Protein 4LPQ (pdb70)

CATH classification: 1.10.101.10 (+1 more: 2.40.440.10)

Solvent-accessible surface area: 9569 Å² total

B-factor: mean 21.82, std 13.63, range [9.61, 125.33]

Nearest PDB structures (foldseek):
  4lpq-assembly1_A  TM=1.005E+00  e=7.792E-43  Xylanimonas cellulosilytica DSM 15894
  4xxt-assembly1_A  TM=3.850E-01  e=2.833E-10  Clostridium acetobutylicum ATCC 824
  5nm7-assembly2_A  TM=8.942E-01  e=1.747E-03  Burkholderia
  5nm7-assembly1_G  TM=8.426E-01  e=1.858E-03  Burkholderia
  8da2-assembly1_A  TM=4.749E-01  e=6.861E-06  Acinetobacter baumannii

InterPro domains:
  IPR002477 Peptidoglycan binding-like [PF01471] (135-191)
  IPR005490 L,D-transpeptidase catalytic domain [PF03734] (205-323)
  IPR005490 L,D-transpeptidase catalytic domain [PS52029] (205-326)
  IPR005490 L,D-transpeptidase catalytic domain [cd16913] (206-326)
  IPR036365 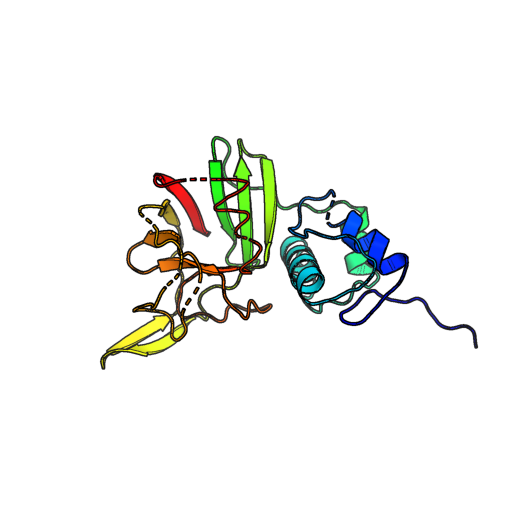PGBD-like superfamily [SSF47090] (125-191)
  IPR036366 PGBD superfamily [G3DSA:1.10.101.10] (120-197)
  IPR038063 L,D-transpeptidase catalytic domain-like [G3DSA:2.40.440.10] (198-326)
  IPR038063 L,D-transpeptidase catalytic domain-like [SSF141523] (204-322)
  IPR050979 Bacterial L,D-transpeptidase [PTHR30582] (121-324)

Radius of gyration: 17.22 Å; Cα contacts (8 Å, |Δi|>4): 476; chains: 1; bounding box: 39×51×50 Å

Secondary structure (DSSP, 8-state):
---------TT-BSHHHHHHHHH----B--S--SSB--HHHHHHHHHHHHHHT---SS---HHHHHHHHHT--PPPS--SSEEEEEETTTTEEEEEETTEEEEEEE-B-B---EEEETTEEEE-PPPPEEEE---------SS-S-----EEEETTEEEEE-S---SS--BSSSEEE-S---IIIIII--TT-EEEE-

Organism: Xylanimonas cellulosilytica (strain DSM 15894 / JCM 12276 / CECT 5975 / KCTC 9989 / LMG 20990 / NBRC 107835 / XIL07) (NCBI:txid446471)

Structure (mmCIF, N/CA/C/O backbone):
data_4LPQ
#
_entry.id   4LPQ
#
_cell.length_a   62.849
_cell.length_b   62.849
_cell.length_c   167.210
_cell.angle_alpha   90.00
_cell.angle_beta   90.00
_cell.angle_gamma   90.00
#
_symmetry.space_group_name_H-M   'P 43 21 2'
#
loop_
_entity.id
_entity.type
_entity.pdbx_description
1 polymer 'ErfK/YbiS/YcfS/YnhG family protein'
2 non-polymer 'CHLORIDE ION'
3 water water
#
loop_
_atom_site.group_PDB
_atom_site.id
_atom_site.type_symbol
_atom_site.label_atom_id
_atom_site.label_alt_id
_atom_site.label_comp_id
_atom_site.label_asym_id
_atom_site.label_entity_id
_atom_site.label_seq_id
_atom_site.pdbx_PDB_ins_code
_atom_site.Cartn_x
_atom_site.Cartn_y
_atom_site.Cartn_z
_atom_site.occupancy
_atom_site.B_iso_or_equiv
_atom_site.auth_seq_id
_atom_site.auth_comp_id
_atom_site.auth_asym_id
_atom_site.auth_atom_id
_atom_site.pdbx_PDB_model_num
ATOM 1 N N . GLU A 1 4 ? 26.932 -31.331 31.716 1.00 60.24 123 GLU A N 1
ATOM 2 C CA . GLU A 1 4 ? 27.251 -31.719 33.050 1.00 59.49 123 GLU A CA 1
ATOM 3 C C . GLU A 1 4 ? 27.987 -30.588 33.783 1.00 54.98 123 GLU A C 1
ATOM 4 O O . GLU A 1 4 ? 28.260 -30.713 34.950 1.00 67.23 123 GLU A O 1
ATOM 6 N N . PRO A 1 5 ? 28.292 -29.437 33.039 1.00 59.12 124 PRO A N 1
ATOM 7 C CA . PRO A 1 5 ? 28.995 -28.397 33.812 1.00 52.87 124 PRO A CA 1
ATOM 8 C C . PRO A 1 5 ? 28.032 -27.759 34.782 1.00 41.96 124 PRO A C 1
ATOM 9 O O . PRO A 1 5 ? 26.869 -27.750 34.459 1.00 74.67 124 PRO A O 1
ATOM 13 N N . PRO A 1 6 ? 28.481 -27.284 35.940 1.00 67.79 125 PRO A N 1
ATOM 14 C CA . PRO A 1 6 ? 27.562 -26.707 36.933 1.00 60.54 125 PRO A CA 1
ATOM 15 C C . PRO A 1 6 ? 26.997 -25.371 36.460 1.00 44.98 125 PRO A C 1
ATOM 16 O O . PRO A 1 6 ? 27.624 -24.730 35.617 1.00 59.10 125 PRO A O 1
ATOM 20 N N . ALA A 1 7 ? 25.852 -24.938 36.965 1.00 50.66 126 ALA A N 1
ATOM 21 C CA . ALA A 1 7 ? 25.303 -23.672 36.496 1.00 47.24 126 ALA A CA 1
ATOM 22 C C . ALA A 1 7 ? 25.907 -22.691 37.395 1.00 31.41 126 ALA A C 1
ATOM 23 O O . ALA A 1 7 ? 26.674 -23.052 38.269 1.00 36.69 126 ALA A O 1
ATOM 25 N N . PRO A 1 8 ? 25.515 -21.392 37.109 1.00 29.28 127 PRO A N 1
ATOM 26 C CA . PRO A 1 8 ? 26.241 -20.422 37.887 1.00 28.49 127 PRO A CA 1
ATOM 27 C C . PRO A 1 8 ? 25.857 -20.513 39.337 1.00 21.51 127 PRO A C 1
ATOM 28 O O . PRO A 1 8 ? 24.908 -21.132 39.702 1.00 36.11 127 PRO A O 1
ATOM 32 N N . GLN A 1 9 ? 26.668 -19.894 40.136 1.00 28.07 128 GLN A N 1
ATOM 33 C CA . GLN A 1 9 ? 26.374 -19.692 41.513 1.00 29.97 128 GLN A CA 1
ATOM 34 C C . GLN A 1 9 ? 25.543 -18.459 41.567 1.00 27.44 128 GLN A C 1
ATOM 35 O O . GLN A 1 9 ? 25.844 -17.465 40.952 1.00 24.91 128 GLN A O 1
ATOM 41 N N . TYR A 1 10 ? 24.519 -18.511 42.371 1.00 18.12 129 TYR A N 1
ATOM 42 C CA . TYR A 1 10 ? 23.882 -17.310 42.764 1.00 15.72 129 TYR A CA 1
ATOM 43 C C . TYR A 1 10 ? 24.336 -17.061 44.198 1.00 16.35 129 TYR A C 1
ATOM 44 O O . TYR A 1 10 ? 24.099 -17.881 45.026 1.00 20.09 129 TYR A O 1
ATOM 53 N N . PRO A 1 11 ? 25.012 -15.959 44.465 1.00 13.52 130 PRO A N 1
ATOM 54 C CA . PRO A 1 11 ? 25.457 -15.727 45.845 1.00 13.02 130 PRO A CA 1
ATOM 55 C C . PRO A 1 11 ? 24.318 -15.759 46.848 1.00 13.45 130 PRO A C 1
ATOM 56 O O . PRO A 1 11 ? 23.275 -15.165 46.622 1.00 13.56 130 PRO A O 1
ATOM 60 N N . GLN A 1 12 ? 24.493 -16.541 47.923 1.00 13.05 131 GLN A N 1
ATOM 61 C CA . GLN A 1 12 ? 23.521 -16.679 48.972 1.00 13.29 131 GLN A CA 1
ATOM 62 C C . GLN A 1 12 ? 24.246 -17.069 50.249 1.00 12.15 131 GLN A C 1
ATOM 63 O O . GLN A 1 12 ? 25.424 -17.384 50.215 1.00 13.91 131 GLN A O 1
ATOM 69 N N . ARG A 1 13 ? 23.507 -17.080 51.375 1.00 13.60 132 ARG A N 1
ATOM 70 C CA . ARG A 1 13 ? 24.168 -17.379 52.642 1.00 13.04 132 ARG A CA 1
ATOM 71 C C . ARG A 1 13 ? 24.896 -18.716 52.553 1.00 13.11 132 ARG A C 1
ATOM 72 O O . ARG A 1 13 ? 24.322 -19.700 52.107 1.00 14.13 132 ARG A O 1
ATOM 80 N N . GLY A 1 14 ? 26.182 -18.710 52.939 1.00 14.80 133 GLY A N 1
ATOM 81 C CA . GLY A 1 14 ? 27.016 -19.892 52.929 1.00 15.43 133 GLY A CA 1
ATOM 82 C C . GLY A 1 14 ? 27.914 -19.944 51.711 1.00 17.65 133 GLY A C 1
ATOM 83 O O . GLY A 1 14 ? 28.832 -20.760 51.693 1.00 19.08 133 GLY A O 1
ATOM 84 N N . SER A 1 15 ? 27.588 -19.204 50.678 1.00 16.08 134 SER A N 1
ATOM 85 C CA . SER A 1 15 ? 28.435 -19.196 49.483 1.00 15.83 134 SER A CA 1
ATOM 86 C C . SER A 1 15 ? 29.812 -18.607 49.798 1.00 16.16 134 SER A C 1
ATOM 87 O O . SER A 1 15 ? 29.972 -17.726 50.687 1.00 16.55 134 SER A O 1
ATOM 90 N N . THR A 1 16 ? 30.806 -19.004 48.983 1.00 17.24 135 THR A N 1
ATOM 91 C CA A THR A 1 16 ? 32.128 -18.383 49.032 0.50 17.00 135 THR A CA 1
ATOM 92 C CA B THR A 1 16 ? 32.154 -18.461 49.035 0.50 19.69 135 THR A CA 1
ATOM 93 C C . THR A 1 16 ? 32.677 -18.291 47.615 1.00 20.51 135 THR A C 1
ATOM 94 O O . THR A 1 16 ? 32.275 -19.035 46.690 1.00 24.26 135 THR A O 1
ATOM 101 N N . GLY A 1 17 ? 33.588 -17.365 47.462 1.00 18.90 136 GLY A N 1
ATOM 102 C CA . GLY A 1 17 ? 34.263 -17.248 46.203 1.00 19.71 136 GLY A CA 1
ATOM 103 C C . GLY A 1 17 ? 34.276 -15.844 45.607 1.00 20.96 136 GLY A C 1
ATOM 104 O O . GLY A 1 17 ? 33.759 -14.909 46.193 1.00 19.22 136 GLY A O 1
ATOM 105 N N . PRO A 1 18 ? 34.865 -15.732 44.425 1.00 21.21 137 PRO A N 1
ATOM 106 C CA . PRO A 1 18 ? 35.058 -14.484 43.750 1.00 23.58 137 PRO A CA 1
ATOM 107 C C . PRO A 1 18 ? 33.739 -13.766 43.538 1.00 19.02 137 PRO A C 1
ATOM 108 O O . PRO A 1 18 ? 33.729 -12.524 43.558 1.00 20.72 137 PRO A O 1
ATOM 112 N N . GLU A 1 19 ? 32.683 -14.477 43.197 1.00 19.90 138 GLU A N 1
ATOM 113 C CA . GLU A 1 19 ? 31.412 -13.782 42.972 1.00 19.59 138 GLU A CA 1
ATOM 114 C C . GLU A 1 19 ? 30.853 -13.177 44.272 1.00 17.79 138 GLU A C 1
ATOM 115 O O . GLU A 1 19 ? 30.211 -12.130 44.229 1.00 18.95 138 GLU A O 1
ATOM 121 N N . VAL A 1 20 ? 31.104 -13.849 45.394 1.00 16.87 139 VAL A N 1
ATOM 122 C CA . VAL A 1 20 ? 30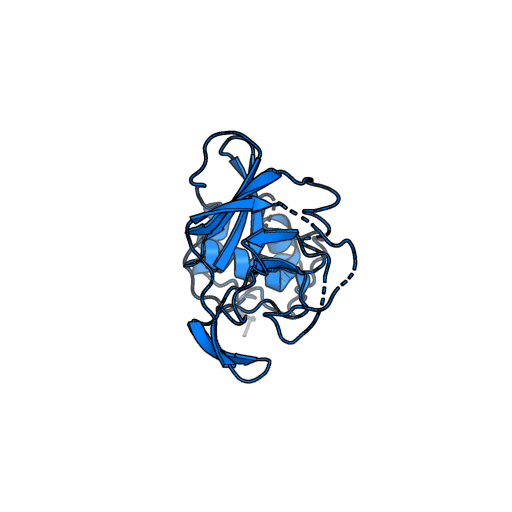.715 -13.280 46.667 1.00 14.55 139 VAL A CA 1
ATOM 123 C C . VAL A 1 20 ? 31.542 -12.018 46.945 1.00 15.30 139 VAL A C 1
ATOM 124 O O . VAL A 1 20 ? 31.022 -10.993 47.388 1.00 15.33 139 VAL A O 1
ATOM 128 N N . LEU A 1 21 ? 32.848 -12.097 46.742 1.00 17.49 140 LEU A N 1
ATOM 129 C CA . LEU A 1 21 ? 33.723 -10.963 46.936 1.00 17.42 140 LEU A CA 1
ATOM 130 C C . LEU A 1 21 ? 33.240 -9.717 46.135 1.00 16.00 140 LEU A C 1
ATOM 131 O O . LEU A 1 21 ? 33.121 -8.606 46.645 1.00 17.68 140 LEU A O 1
ATOM 136 N N . ALA A 1 22 ? 32.913 -9.977 44.855 1.00 17.41 141 ALA A N 1
ATOM 137 C CA . ALA A 1 22 ? 32.419 -8.926 43.987 1.00 18.27 141 ALA A CA 1
ATOM 138 C C . ALA A 1 22 ? 31.105 -8.338 44.456 1.00 16.35 141 ALA A C 1
ATOM 139 O O . ALA A 1 22 ? 30.957 -7.105 44.469 1.00 16.98 141 ALA A O 1
ATOM 141 N N . LEU A 1 23 ? 30.212 -9.181 44.943 1.00 15.23 142 LEU A N 1
ATOM 142 C CA . LEU A 1 23 ? 28.978 -8.708 45.504 1.00 13.46 142 LEU A CA 1
ATOM 143 C C . LEU A 1 23 ? 29.224 -7.833 46.728 1.00 14.50 142 LEU A C 1
ATOM 144 O O . LEU A 1 23 ? 28.620 -6.755 46.844 1.00 14.27 142 LEU A O 1
ATOM 149 N N . GLN A 1 24 ? 30.071 -8.267 47.636 1.00 14.29 143 GLN A N 1
ATOM 150 C CA . GLN A 1 24 ? 30.307 -7.544 48.839 1.00 15.27 143 GLN A CA 1
ATOM 151 C C . GLN A 1 24 ? 30.897 -6.176 48.489 1.00 15.18 143 GLN A C 1
ATOM 152 O O . GLN A 1 24 ? 30.519 -5.162 49.097 1.00 14.59 143 GLN A O 1
ATOM 158 N N . GLN A 1 25 ? 31.853 -6.136 47.548 1.00 15.24 144 GLN A N 1
ATOM 159 C CA . GLN A 1 25 ? 32.428 -4.875 47.172 1.00 15.76 144 GLN A CA 1
ATOM 160 C C . GLN A 1 25 ? 31.435 -3.926 46.513 1.00 16.03 144 GLN A C 1
ATOM 161 O O . GLN A 1 25 ? 31.455 -2.710 46.736 1.00 16.78 144 GLN A O 1
ATOM 167 N N . ARG A 1 26 ? 30.553 -4.464 45.674 1.00 14.28 145 ARG A N 1
ATOM 168 C CA . ARG A 1 26 ? 29.559 -3.647 45.042 1.00 14.56 145 ARG A CA 1
ATOM 169 C C . ARG A 1 26 ? 28.540 -3.043 46.048 1.00 12.70 145 ARG A C 1
ATOM 170 O O . ARG A 1 26 ? 28.238 -1.837 45.999 1.00 14.23 145 ARG A O 1
ATOM 178 N N . LEU A 1 27 ? 28.102 -3.883 47.000 1.00 13.10 146 LEU A N 1
ATOM 179 C CA . LEU A 1 27 ? 27.281 -3.396 48.078 1.00 13.68 146 LEU A CA 1
ATOM 180 C C . LEU A 1 27 ? 27.955 -2.276 48.843 1.00 13.30 146 LEU A C 1
ATOM 181 O O . LEU A 1 27 ? 27.350 -1.225 49.117 1.00 14.31 146 LEU A O 1
ATOM 194 N N . ASP A 1 29 ? 30.364 -0.320 47.817 1.00 15.62 148 ASP A N 1
ATOM 195 C CA . ASP A 1 29 ? 30.474 0.859 46.949 1.00 18.36 148 ASP A CA 1
ATOM 196 C C . ASP A 1 29 ? 29.189 1.655 46.868 1.00 16.65 148 ASP A C 1
ATOM 197 O O . ASP A 1 29 ? 29.185 2.916 46.771 1.00 19.86 148 ASP A O 1
ATOM 202 N N . LEU A 1 30 ? 28.049 0.962 46.863 1.00 14.97 149 LEU A N 1
ATOM 203 C CA . LEU A 1 30 ? 26.761 1.578 46.755 1.00 14.42 149 LEU A CA 1
ATOM 204 C C . LEU A 1 30 ? 26.215 2.086 48.081 1.00 14.72 149 LEU A C 1
ATOM 205 O O . LEU A 1 30 ? 25.116 2.692 48.079 1.00 16.07 149 LEU A O 1
ATOM 210 N N . GLY A 1 31 ? 26.907 1.849 49.182 1.00 14.06 150 GLY A N 1
ATOM 211 C CA . GLY A 1 31 ? 26.498 2.359 50.469 1.00 14.89 150 GLY A CA 1
ATOM 212 C C . GLY A 1 31 ? 25.652 1.488 51.345 1.00 13.97 150 GLY A C 1
ATOM 213 O O . GLY A 1 31 ? 25.210 1.890 52.406 1.00 15.29 150 GLY A O 1
ATOM 214 N N . TYR A 1 32 ? 25.471 0.227 50.927 1.00 12.99 151 TYR A N 1
ATOM 215 C CA . TYR A 1 32 ? 24.766 -0.729 51.762 1.00 12.33 151 TYR A CA 1
ATOM 216 C C . TYR A 1 32 ? 25.739 -1.168 52.831 1.00 14.96 151 TYR A C 1
ATOM 217 O O . TYR A 1 32 ? 26.876 -1.509 52.535 1.00 17.16 151 TYR A O 1
ATOM 226 N N . PHE A 1 33 ? 25.332 -1.157 54.091 1.00 14.32 152 PHE A N 1
ATOM 227 C CA . PHE A 1 33 ? 26.287 -1.321 55.190 1.00 13.42 152 PHE A CA 1
ATOM 228 C C . PHE A 1 33 ? 26.865 -2.702 55.231 1.00 14.13 152 PHE A C 1
ATOM 229 O O . PHE A 1 33 ? 26.162 -3.702 55.407 1.00 15.79 152 PHE A O 1
ATOM 237 N N . ILE A 1 34 ? 28.183 -2.738 55.081 1.00 15.07 153 ILE A N 1
ATOM 238 C CA . ILE A 1 34 ? 28.987 -3.963 55.104 1.00 15.67 153 ILE A CA 1
ATOM 239 C C . ILE A 1 34 ? 30.430 -3.506 55.358 1.00 15.68 153 ILE A C 1
ATOM 240 O O . ILE A 1 34 ? 30.949 -2.573 54.696 1.00 18.36 153 ILE A O 1
ATOM 245 N N . LEU A 1 35 ? 31.109 -4.158 56.226 1.00 17.73 154 LEU A N 1
ATOM 246 C CA . LEU A 1 35 ? 32.477 -3.800 56.625 1.00 17.12 154 LEU A CA 1
ATOM 247 C C . LEU A 1 35 ? 33.587 -4.506 55.859 1.00 19.16 154 LEU A C 1
ATOM 248 O O . LEU A 1 35 ? 34.685 -3.951 55.712 1.00 22.79 154 LEU A O 1
ATOM 253 N N . LYS A 1 36 ? 33.356 -5.778 55.426 1.00 20.05 155 LYS A N 1
ATOM 254 C CA . LYS A 1 36 ? 34.408 -6.641 54.867 1.00 23.76 155 LYS A CA 1
ATOM 255 C C . LYS A 1 36 ? 33.987 -7.240 53.568 1.00 22.52 155 LYS A C 1
ATOM 256 O O . LYS A 1 36 ? 32.864 -7.737 53.396 1.00 24.63 155 LYS A O 1
ATOM 262 N N . ALA A 1 37 ? 34.859 -7.146 52.583 1.00 20.25 156 ALA A N 1
ATOM 263 C CA . ALA A 1 37 ? 34.713 -7.888 51.333 1.00 20.37 156 ALA A CA 1
ATOM 264 C C . ALA A 1 37 ? 35.766 -8.972 51.362 1.00 20.81 156 ALA A C 1
ATOM 265 O O . ALA A 1 37 ? 36.909 -8.732 50.981 1.00 27.50 156 ALA A O 1
ATOM 267 N N . ASP A 1 38 ? 35.408 -10.124 51.878 1.00 21.25 157 ASP A N 1
ATOM 268 C CA . ASP A 1 38 ? 36.303 -11.244 52.071 1.00 22.19 157 ASP A CA 1
ATOM 269 C C . ASP A 1 38 ? 35.982 -12.503 51.304 1.00 21.14 157 ASP A C 1
ATOM 270 O O . ASP A 1 38 ? 36.704 -13.509 51.384 1.00 24.02 157 ASP A O 1
ATOM 275 N N . GLY A 1 39 ? 34.873 -12.503 50.562 1.00 18.47 158 GLY A N 1
ATOM 276 C CA . GLY A 1 39 ? 34.458 -13.626 49.759 1.00 17.28 158 GLY A CA 1
ATOM 277 C C . GLY A 1 39 ? 33.654 -14.686 50.480 1.00 16.30 158 GLY A C 1
ATOM 278 O O . GLY A 1 39 ? 33.288 -15.708 49.837 1.00 17.82 158 GLY A O 1
ATOM 279 N N . ASP A 1 40 ? 33.284 -14.447 51.730 1.00 17.91 159 ASP A N 1
ATOM 280 C CA A ASP A 1 40 ? 32.437 -15.388 52.467 0.50 16.39 159 ASP A CA 1
ATOM 281 C CA B ASP A 1 40 ? 32.476 -15.387 52.477 0.50 16.51 159 ASP A CA 1
ATOM 282 C C . ASP A 1 40 ? 31.094 -14.755 52.808 1.00 13.40 159 ASP A C 1
ATOM 283 O O . ASP A 1 40 ? 31.046 -13.754 53.493 1.00 16.13 159 ASP A O 1
ATOM 292 N N . TYR A 1 41 ? 30.015 -15.329 52.308 1.00 14.30 160 TYR A N 1
ATOM 293 C CA . TYR A 1 41 ? 28.677 -14.775 52.542 1.00 13.85 160 TYR A CA 1
ATOM 294 C C . TYR A 1 41 ? 28.140 -15.310 53.870 1.00 13.42 160 TYR A C 1
ATOM 295 O O . TYR A 1 41 ? 27.517 -16.373 53.937 1.00 14.46 160 TYR A O 1
ATOM 304 N N . GLY A 1 42 ? 28.437 -14.562 54.934 1.00 12.47 161 GLY A N 1
ATOM 305 C CA . GLY A 1 42 ? 27.969 -14.796 56.242 1.00 12.64 161 GLY A CA 1
ATOM 306 C C . GLY A 1 42 ? 26.890 -13.882 56.714 1.00 12.14 161 GLY A C 1
ATOM 307 O O . GLY A 1 42 ? 26.172 -13.284 55.894 1.00 12.78 161 GLY A O 1
ATOM 308 N N . TRP A 1 43 ? 26.722 -13.787 58.028 1.00 12.88 162 TRP A N 1
ATOM 309 C CA . TRP A 1 43 ? 25.652 -13.007 58.609 1.00 12.50 162 TRP A CA 1
ATOM 310 C C . TRP A 1 43 ? 25.651 -11.545 58.226 1.00 12.76 162 TRP A C 1
ATOM 311 O O . TRP A 1 43 ? 24.594 -10.934 57.971 1.00 13.74 162 TRP A O 1
ATOM 322 N N . ALA A 1 44 ? 26.866 -10.946 58.256 1.00 13.10 163 ALA A N 1
ATOM 323 C CA . ALA A 1 44 ? 26.989 -9.536 57.963 1.00 12.65 163 ALA A CA 1
ATOM 324 C C . ALA A 1 44 ? 26.620 -9.233 56.506 1.00 13.22 163 ALA A C 1
ATOM 325 O O . ALA A 1 44 ? 25.928 -8.264 56.184 1.00 13.97 163 ALA A O 1
ATOM 327 N N . THR A 1 45 ? 27.059 -10.113 55.626 1.00 12.97 164 THR A N 1
ATOM 328 C CA . THR A 1 45 ? 26.704 -9.979 54.242 1.00 11.94 164 THR A CA 1
ATOM 329 C C . THR A 1 45 ? 25.212 -10.144 54.016 1.00 10.98 164 THR A C 1
ATOM 330 O O . THR A 1 45 ? 24.578 -9.437 53.235 1.00 12.91 164 THR A O 1
ATOM 334 N N . GLN A 1 46 ? 24.605 -11.067 54.790 1.00 12.18 165 GLN A N 1
ATOM 335 C CA . GLN A 1 46 ? 23.165 -11.242 54.719 1.00 11.34 165 GLN A CA 1
ATOM 336 C C . GLN A 1 46 ? 22.431 -9.977 55.008 1.00 11.35 165 GLN A C 1
ATOM 337 O O . GLN A 1 46 ? 21.433 -9.646 54.331 1.00 11.36 165 GLN A O 1
ATOM 343 N N . GLN A 1 47 ? 22.823 -9.261 56.042 1.00 12.06 166 GLN A N 1
ATOM 344 C CA . GLN A 1 47 ? 22.168 -8.008 56.383 1.00 12.03 166 GLN A CA 1
ATOM 345 C C . GLN A 1 47 ? 22.212 -7.025 55.197 1.00 10.65 166 GLN A C 1
ATOM 346 O O . GLN A 1 47 ? 21.231 -6.379 54.888 1.00 12.41 166 GLN A O 1
ATOM 352 N N . ALA A 1 48 ? 23.377 -6.967 54.561 1.00 11.85 167 ALA A N 1
ATOM 353 C CA . ALA A 1 48 ? 23.520 -6.028 53.434 1.00 12.00 167 ALA A CA 1
ATOM 354 C C . ALA A 1 48 ? 22.706 -6.422 52.223 1.00 11.59 167 ALA A C 1
ATOM 355 O O . ALA A 1 48 ? 22.106 -5.601 51.542 1.00 12.08 167 ALA A O 1
ATOM 357 N N . VAL A 1 49 ? 22.696 -7.754 51.908 1.00 10.93 168 VAL A N 1
ATOM 358 C CA . VAL A 1 49 ? 21.841 -8.225 50.810 1.00 10.95 168 VAL A CA 1
ATOM 359 C C . VAL A 1 49 ? 20.371 -7.973 51.028 1.00 10.91 168 VAL A C 1
ATOM 360 O O . VAL A 1 49 ? 19.654 -7.568 50.135 1.00 11.21 168 VAL A O 1
ATOM 364 N N . TRP A 1 50 ? 19.915 -8.267 52.243 1.00 11.16 169 TRP A N 1
ATOM 365 C CA . TRP A 1 50 ? 18.521 -7.994 52.592 1.00 11.46 169 TRP A CA 1
ATOM 366 C C . TRP A 1 50 ? 18.223 -6.521 52.454 1.00 10.96 169 TRP A C 1
ATOM 367 O O . TRP A 1 50 ? 17.206 -6.133 51.925 1.00 12.02 169 TRP A O 1
ATOM 378 N N . ALA A 1 51 ? 19.148 -5.642 52.922 1.00 11.77 170 ALA A N 1
ATOM 379 C CA . ALA A 1 51 ? 18.929 -4.199 52.753 1.00 11.21 170 ALA A CA 1
ATOM 380 C C . ALA A 1 51 ? 18.795 -3.834 51.310 1.00 11.71 170 ALA A C 1
ATOM 381 O O . ALA A 1 51 ? 17.993 -3.000 50.928 1.00 11.44 170 ALA A O 1
ATOM 383 N N . PHE A 1 52 ? 19.630 -4.441 50.461 1.00 11.00 171 PHE A N 1
ATOM 384 C CA . PHE A 1 52 ? 19.593 -4.156 49.045 1.00 10.58 171 PHE A CA 1
ATOM 385 C C . PHE A 1 52 ? 18.305 -4.576 48.388 1.00 10.57 171 PHE A C 1
ATOM 386 O O . PHE A 1 52 ? 17.665 -3.853 47.649 1.00 11.43 171 PHE A O 1
ATOM 394 N N . GLN A 1 53 ? 17.919 -5.832 48.641 1.00 10.47 172 GLN A N 1
ATOM 395 C CA . GLN A 1 53 ? 16.661 -6.362 48.087 1.00 11.27 172 GLN A CA 1
ATOM 396 C C . GLN A 1 53 ? 15.492 -5.532 48.573 1.00 10.79 172 GLN A C 1
ATOM 397 O O . GLN A 1 53 ? 14.595 -5.219 47.785 1.00 12.21 172 GLN A O 1
ATOM 403 N N . LYS A 1 54 ? 15.446 -5.228 49.869 1.00 10.95 173 LYS A N 1
ATOM 404 C CA . LYS A 1 54 ? 14.416 -4.311 50.363 1.00 11.67 173 LYS A CA 1
ATOM 405 C C . LYS A 1 54 ? 14.374 -2.965 49.644 1.00 11.36 173 LYS A C 1
ATOM 406 O O . LYS A 1 54 ? 13.333 -2.511 49.217 1.00 12.99 173 LYS A O 1
ATOM 412 N N . ALA A 1 55 ? 15.537 -2.344 49.508 1.00 11.70 174 ALA A N 1
ATOM 413 C CA . ALA A 1 55 ? 15.599 -1.040 48.930 1.00 12.12 174 ALA A CA 1
ATOM 414 C C . ALA A 1 55 ? 15.044 -1.072 47.486 1.00 12.95 174 ALA A C 1
ATOM 415 O O . ALA A 1 55 ? 14.332 -0.208 47.028 1.00 13.53 174 ALA A O 1
ATOM 417 N N . ALA A 1 56 ? 15.476 -2.098 46.729 1.00 11.82 175 ALA A N 1
ATOM 418 C CA . ALA A 1 56 ? 15.181 -2.243 45.323 1.00 11.31 175 ALA A CA 1
ATOM 419 C C . ALA A 1 56 ? 13.762 -2.790 45.102 1.00 12.30 175 ALA A C 1
ATOM 420 O O . ALA A 1 56 ? 13.364 -2.937 43.927 1.00 15.76 175 ALA A O 1
ATOM 422 N N . GLY A 1 57 ? 13.047 -3.172 46.127 1.00 12.54 176 GLY A N 1
ATOM 423 C CA . GLY A 1 57 ? 11.710 -3.707 45.980 1.00 13.96 176 GLY A CA 1
ATOM 424 C C . GLY A 1 57 ? 11.621 -5.163 45.523 1.00 13.33 176 GLY A C 1
ATOM 425 O O . GLY A 1 57 ? 10.606 -5.526 44.920 1.00 17.15 176 GLY A O 1
ATOM 426 N N . LEU A 1 58 ? 12.693 -5.919 45.776 1.00 12.67 17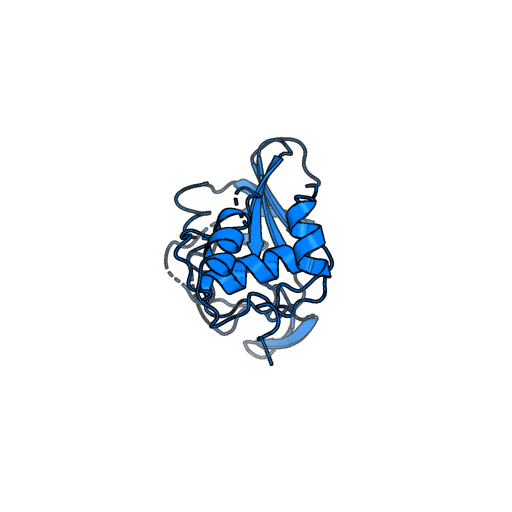7 LEU A N 1
ATOM 427 C CA . LEU A 1 58 ? 12.787 -7.290 45.318 1.00 12.16 177 LEU A CA 1
ATOM 428 C C . LEU A 1 58 ? 12.428 -8.261 46.392 1.00 12.55 177 LEU A C 1
ATOM 429 O O . LEU A 1 58 ? 12.450 -7.948 47.590 1.00 14.29 177 LEU A O 1
ATOM 434 N N . TYR A 1 59 ? 12.093 -9.473 45.982 1.00 13.28 178 TYR A N 1
ATOM 435 C CA . TYR A 1 59 ? 11.754 -10.526 46.929 1.00 13.59 178 TYR A CA 1
ATOM 436 C C . TYR A 1 59 ? 12.940 -10.743 47.871 1.00 11.72 178 TYR A C 1
ATOM 437 O O . TYR A 1 59 ? 14.093 -10.856 47.441 1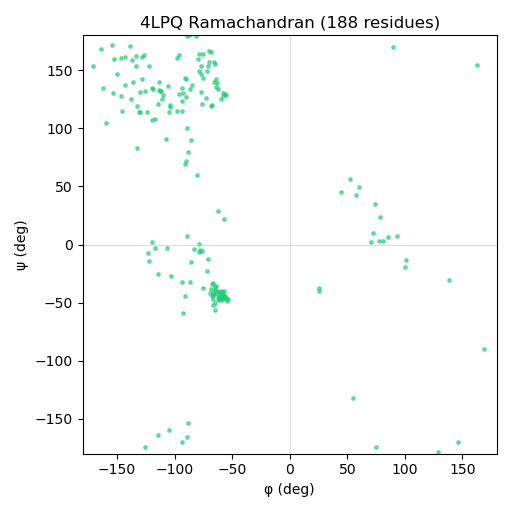.00 12.57 178 TYR A O 1
ATOM 446 N N . ARG A 1 60 ? 12.649 -10.754 49.172 1.00 13.37 179 ARG A N 1
ATOM 447 C CA . ARG A 1 60 ? 13.702 -10.664 50.186 1.00 13.02 179 ARG A CA 1
ATOM 448 C C . ARG A 1 60 ? 14.173 -12.046 50.571 1.00 15.17 179 ARG A C 1
ATOM 449 O O . ARG A 1 60 ? 14.042 -12.490 51.689 1.00 25.97 179 ARG A O 1
ATOM 457 N N . ASP A 1 61 ? 14.833 -12.745 49.719 1.00 12.49 180 ASP A N 1
ATOM 458 C CA . ASP A 1 61 ? 15.295 -14.101 49.917 1.00 11.98 180 ASP A CA 1
ATOM 459 C C . ASP A 1 61 ? 16.794 -14.276 50.139 1.00 10.98 180 ASP A C 1
ATOM 460 O O . ASP A 1 61 ? 17.228 -15.410 50.466 1.00 12.45 180 ASP A O 1
ATOM 465 N N . GLY A 1 62 ? 17.598 -13.191 50.073 1.00 11.52 181 GLY A N 1
ATOM 466 C CA . GLY A 1 62 ? 19.025 -13.357 50.208 1.00 12.62 181 GLY A CA 1
ATOM 467 C C . GLY A 1 62 ? 19.741 -14.030 49.073 1.00 12.63 181 GLY A C 1
ATOM 468 O O . GLY A 1 62 ? 20.945 -14.174 49.173 1.00 15.90 181 GLY A O 1
ATOM 469 N N . VAL A 1 63 ? 19.046 -14.383 48.011 1.00 11.76 182 VAL A N 1
ATOM 470 C CA . VAL A 1 63 ? 19.667 -15.102 46.899 1.00 11.33 182 VAL A CA 1
ATOM 471 C C . VAL A 1 63 ? 19.863 -14.087 45.762 1.00 11.25 182 VAL A C 1
ATOM 472 O O . VAL A 1 63 ? 18.852 -13.504 45.284 1.00 12.64 182 VAL A O 1
ATOM 476 N N . VAL A 1 64 ? 21.086 -13.874 45.345 1.00 10.78 183 VAL A N 1
ATOM 477 C CA . VAL A 1 64 ? 21.376 -12.897 44.303 1.00 11.95 183 VAL A CA 1
ATOM 478 C C . VAL A 1 64 ? 21.266 -13.562 42.930 1.00 11.63 183 VAL A C 1
ATOM 479 O O . VAL A 1 64 ? 22.249 -14.045 42.377 1.00 13.41 183 VAL A O 1
ATOM 483 N N . GLY A 1 65 ? 20.031 -13.694 42.496 1.00 12.54 184 GLY A N 1
ATOM 484 C CA . GLY A 1 65 ? 19.743 -14.243 41.186 1.00 14.29 184 GLY A CA 1
ATOM 485 C C . GLY A 1 65 ? 19.706 -13.171 40.128 1.00 11.55 184 GLY A C 1
ATOM 486 O O . GLY A 1 65 ? 20.136 -12.034 40.307 1.00 12.40 184 GLY A O 1
ATOM 487 N N . PRO A 1 66 ? 19.150 -13.543 38.968 1.00 12.45 185 PRO A N 1
ATOM 488 C CA . PRO A 1 66 ? 19.202 -12.623 37.802 1.00 12.37 185 PRO A CA 1
ATOM 489 C C . PRO A 1 66 ? 18.608 -11.224 38.081 1.00 12.48 185 PRO A C 1
ATOM 490 O O . PRO A 1 66 ? 19.188 -10.179 37.706 1.00 12.92 185 PRO A O 1
ATOM 494 N N . GLN A 1 67 ? 17.435 -11.164 38.742 1.00 11.95 186 GLN A N 1
ATOM 495 C CA . GLN A 1 67 ? 16.804 -9.885 38.988 1.00 13.32 186 GLN A CA 1
ATOM 496 C C . GLN A 1 67 ? 17.577 -9.016 39.962 1.00 10.95 186 GLN A C 1
ATOM 497 O O . GLN A 1 67 ? 17.697 -7.791 39.759 1.00 12.34 186 GLN A O 1
ATOM 503 N N . THR A 1 68 ? 18.048 -9.629 41.050 1.00 11.62 187 THR A N 1
ATOM 504 C CA . THR A 1 68 ? 18.875 -8.884 41.993 1.00 10.90 187 THR A CA 1
ATOM 505 C C . THR A 1 68 ? 20.154 -8.382 41.371 1.00 11.31 187 THR A C 1
ATOM 506 O O . THR A 1 68 ? 20.550 -7.228 41.561 1.00 12.10 187 THR A O 1
ATOM 510 N N . GLN A 1 69 ? 20.779 -9.212 40.552 1.00 12.83 188 GLN A N 1
ATOM 511 C CA . GLN A 1 69 ? 21.989 -8.814 39.862 1.00 12.93 188 GLN A CA 1
ATOM 512 C C . GLN A 1 69 ? 21.718 -7.627 38.945 1.00 13.07 188 GLN A C 1
ATOM 513 O O . GLN A 1 69 ? 22.531 -6.730 38.865 1.00 13.64 188 GLN A O 1
ATOM 519 N N . ALA A 1 70 ? 20.578 -7.631 38.255 1.00 12.75 189 ALA A N 1
ATOM 520 C CA . ALA A 1 70 ? 20.254 -6.514 37.422 1.00 13.82 189 ALA A CA 1
ATOM 521 C C . ALA A 1 70 ? 20.170 -5.209 38.191 1.00 13.23 189 ALA A C 1
ATOM 522 O O . ALA A 1 70 ? 20.639 -4.160 37.746 1.00 14.85 189 ALA A O 1
ATOM 524 N N . ALA A 1 71 ? 19.557 -5.286 39.384 1.00 13.43 190 ALA A N 1
ATOM 525 C CA . ALA A 1 71 ? 19.431 -4.090 40.207 1.00 13.64 190 ALA A CA 1
ATOM 526 C C . ALA A 1 71 ? 20.817 -3.647 40.726 1.00 12.61 190 ALA A C 1
ATOM 527 O O . ALA A 1 71 ? 21.095 -2.438 40.843 1.00 13.88 190 ALA A O 1
ATOM 529 N N . LEU A 1 72 ? 21.663 -4.600 41.081 1.00 12.27 191 LEU A N 1
ATOM 530 C CA . LEU A 1 72 ? 23.016 -4.285 41.503 1.00 12.35 191 LEU A CA 1
ATOM 531 C C . LEU A 1 72 ? 23.754 -3.541 40.400 1.00 13.24 191 LEU A C 1
ATOM 532 O O . LEU A 1 72 ? 24.440 -2.549 40.620 1.00 14.58 191 LEU A O 1
ATOM 537 N N . ASP A 1 73 ? 23.643 -4.086 39.184 1.00 13.74 192 ASP A N 1
ATOM 538 C CA . ASP A 1 73 ? 24.323 -3.479 38.034 1.00 14.63 192 ASP A CA 1
ATOM 539 C C . ASP A 1 73 ? 23.763 -2.077 37.756 1.00 14.88 192 ASP A C 1
ATOM 540 O O . ASP A 1 73 ? 24.544 -1.180 37.320 1.00 18.20 192 ASP A O 1
ATOM 545 N N . ALA A 1 74 ? 22.445 -1.886 37.967 1.00 14.46 193 ALA A N 1
ATOM 546 C CA . ALA A 1 74 ? 21.851 -0.581 37.786 1.00 15.69 193 ALA A CA 1
ATOM 547 C C . ALA A 1 74 ? 22.297 0.404 38.926 1.00 17.27 193 ALA A C 1
ATOM 548 O O . ALA A 1 74 ? 22.127 1.618 38.803 1.00 18.11 193 ALA A O 1
ATOM 550 N N . GLY A 1 75 ? 22.890 -0.105 39.978 1.00 15.29 194 GLY A N 1
ATOM 551 C CA . GLY A 1 75 ? 23.380 0.738 41.039 1.00 16.00 194 GLY A CA 1
ATOM 552 C C . GLY A 1 75 ? 22.265 1.284 41.902 1.00 14.12 194 GLY A C 1
ATOM 553 O O . GLY A 1 75 ? 22.333 2.378 42.426 1.00 16.59 194 GLY A O 1
ATOM 554 N N . TYR A 1 76 ? 21.195 0.527 42.140 1.00 13.04 195 TYR A N 1
ATOM 555 C CA . TYR A 1 76 ? 20.025 1.010 42.829 1.00 13.42 195 TYR A CA 1
ATOM 556 C C . TYR A 1 76 ? 20.389 1.520 44.230 1.00 13.49 195 TYR A C 1
ATOM 557 O O . TYR A 1 76 ? 20.976 0.828 45.033 1.00 13.87 195 TYR A O 1
ATOM 566 N N . ARG A 1 77 ? 19.950 2.779 44.482 1.00 13.28 196 ARG A N 1
ATOM 567 C CA . ARG A 1 77 ? 20.034 3.415 45.809 1.00 13.11 196 ARG A CA 1
ATOM 568 C C . ARG A 1 77 ? 18.708 4.114 46.044 1.00 14.18 196 ARG A C 1
ATOM 569 O O . ARG A 1 77 ? 18.177 4.785 45.137 1.00 15.83 196 ARG A O 1
ATOM 577 N N . PRO A 1 78 ? 18.177 4.046 47.277 1.00 13.88 197 PRO A N 1
ATOM 578 C CA . PRO A 1 78 ? 16.917 4.754 47.532 1.00 15.26 197 PRO A CA 1
ATOM 579 C C . PRO A 1 78 ? 17.132 6.311 47.547 1.00 14.42 197 PRO A C 1
ATOM 580 O O . PRO A 1 78 ? 18.249 6.757 47.821 1.00 16.09 197 PRO A O 1
ATOM 584 N N . THR A 1 79 ? 16.059 7.022 47.215 1.00 16.80 198 THR A N 1
ATOM 585 C CA . THR A 1 79 ? 16.083 8.488 47.255 1.00 17.69 198 THR A CA 1
ATOM 586 C C . THR A 1 79 ? 15.560 8.959 48.618 1.00 15.96 198 THR A C 1
ATOM 587 O O . THR A 1 79 ? 14.418 8.569 48.962 1.00 17.59 198 THR A O 1
ATOM 591 N N . PRO A 1 80 ? 16.322 9.743 49.355 1.00 15.43 199 PRO A N 1
ATOM 592 C CA . PRO A 1 80 ? 15.822 10.155 50.687 1.00 15.43 199 PRO A CA 1
ATOM 593 C C . PRO A 1 80 ? 14.730 11.247 50.514 1.00 16.33 199 PRO A C 1
ATOM 594 O O . PRO A 1 80 ? 14.646 11.906 49.422 1.00 19.59 199 PRO A O 1
ATOM 598 N N . ARG A 1 81 ? 13.955 11.473 51.570 1.00 15.98 200 ARG A N 1
ATOM 599 C CA . ARG A 1 81 ? 12.998 12.536 51.587 1.00 17.98 200 ARG A CA 1
ATOM 600 C C . ARG A 1 81 ? 13.580 13.893 52.038 1.00 19.51 200 ARG A C 1
ATOM 601 O O . ARG A 1 81 ? 13.069 14.945 51.609 1.00 23.20 200 ARG A O 1
ATOM 609 N N . SER A 1 82 ? 14.569 13.871 52.929 1.00 18.17 201 SER A N 1
ATOM 610 C CA . SER A 1 82 ? 15.131 15.095 53.412 1.00 17.41 201 SER A CA 1
ATOM 611 C C . SER A 1 82 ? 16.110 15.656 52.397 1.00 19.65 201 SER A C 1
ATOM 612 O O . SER A 1 82 ? 16.655 14.935 51.557 1.00 19.56 201 SER A O 1
ATOM 615 N N . SER A 1 83 ? 16.365 16.966 52.529 1.00 21.00 202 SER A N 1
ATOM 616 C CA . SER A 1 83 ? 17.283 17.776 51.700 1.00 24.42 202 SER A CA 1
ATOM 617 C C . SER A 1 83 ? 18.520 18.379 52.339 1.00 27.70 202 SER A C 1
ATOM 618 O O . SER A 1 83 ? 19.529 18.746 51.680 1.00 28.09 202 SER A O 1
ATOM 621 N N . SER A 1 84 ? 18.444 18.589 53.625 1.00 23.88 203 SER A N 1
ATOM 622 C CA A SER A 1 84 ? 19.543 19.194 54.283 0.50 22.01 203 SER A CA 1
ATOM 623 C CA B SER A 1 84 ? 19.442 19.328 54.338 0.50 26.98 203 SER A CA 1
ATOM 624 C C . SER A 1 84 ? 19.772 18.608 55.650 1.00 22.22 203 SER A C 1
ATOM 625 O O . SER A 1 84 ? 18.874 18.111 56.301 1.00 27.50 203 SER A O 1
ATOM 630 N N . GLY A 1 85 ? 21.047 18.647 56.028 1.00 22.57 204 GLY A N 1
ATOM 631 C CA . GLY A 1 85 ? 21.517 18.216 57.317 1.00 23.80 204 GLY A CA 1
ATOM 632 C C . GLY A 1 85 ? 21.570 16.745 57.496 1.00 17.92 204 GLY A C 1
ATOM 633 O O . GLY A 1 85 ? 21.393 15.986 56.522 1.00 19.27 204 GLY A O 1
ATOM 634 N N . LYS A 1 86 ? 21.880 16.324 58.691 1.00 19.55 205 LYS A N 1
ATOM 635 C CA . LYS A 1 86 ? 22.011 14.912 59.013 1.00 17.14 205 LYS A CA 1
ATOM 636 C C . LYS A 1 86 ? 20.646 14.399 59.464 1.00 17.03 205 LYS A C 1
ATOM 637 O O . LYS A 1 86 ? 20.026 14.968 60.417 1.00 18.25 205 LYS A O 1
AT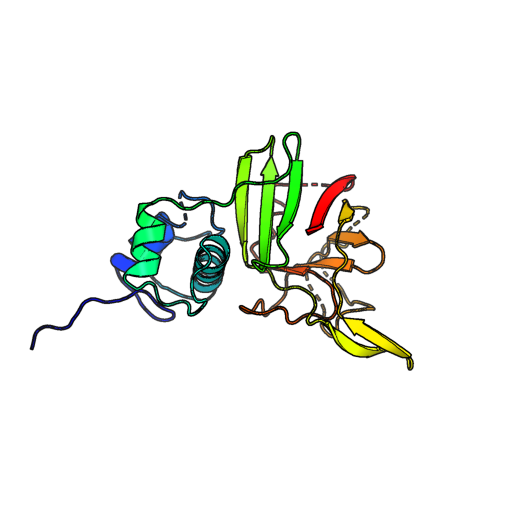OM 643 N N . VAL A 1 87 ? 20.173 13.319 58.831 1.00 15.86 206 VAL A N 1
ATOM 644 C CA . VAL A 1 87 ? 18.830 12.799 59.139 1.00 14.65 206 VAL A CA 1
ATOM 645 C C . VAL A 1 87 ? 18.915 11.276 59.076 1.00 12.41 206 VAL A C 1
ATOM 646 O O . VAL A 1 87 ? 19.547 10.736 58.182 1.00 14.34 206 VAL A O 1
ATOM 650 N N . VAL A 1 88 ? 18.280 10.649 60.050 1.00 12.41 207 VAL A N 1
ATOM 651 C CA . VAL A 1 88 ? 18.038 9.221 59.996 1.00 12.22 207 VAL A CA 1
ATOM 652 C C . VAL A 1 88 ? 16.614 9.009 59.489 1.00 13.71 207 VAL A C 1
ATOM 653 O O . VAL A 1 88 ? 15.666 9.464 60.109 1.00 14.95 207 VAL A O 1
ATOM 657 N N . GLU A 1 89 ? 16.505 8.413 58.305 1.00 12.59 208 GLU A N 1
ATOM 658 C CA . GLU A 1 89 ? 15.210 8.149 57.728 1.00 12.94 208 GLU A CA 1
ATOM 659 C C . GLU A 1 89 ? 14.926 6.664 57.860 1.00 12.26 208 GLU A C 1
ATOM 660 O O . GLU A 1 89 ? 15.780 5.813 57.542 1.00 14.82 208 GLU A O 1
ATOM 666 N N . ILE A 1 90 ? 13.695 6.310 58.254 1.00 11.88 209 ILE A N 1
ATOM 667 C CA . ILE A 1 90 ? 13.322 4.929 58.366 1.00 11.59 209 ILE A CA 1
ATOM 668 C C . ILE A 1 90 ? 12.086 4.734 57.497 1.00 13.00 209 ILE A C 1
ATOM 669 O O . ILE A 1 90 ? 11.013 5.289 57.707 1.00 13.87 209 ILE A O 1
ATOM 674 N N . ASP A 1 91 ? 12.305 3.926 56.441 1.00 12.10 210 ASP A N 1
ATOM 675 C CA . ASP A 1 91 ? 11.290 3.543 55.484 1.00 13.39 210 ASP A CA 1
ATOM 676 C C . ASP A 1 91 ? 10.614 2.319 55.963 1.00 12.19 210 ASP A C 1
ATOM 677 O O . ASP A 1 91 ? 11.186 1.221 55.881 1.00 13.73 210 ASP A O 1
ATOM 682 N N . LEU A 1 92 ? 9.429 2.460 56.550 1.00 13.75 211 LEU A N 1
ATOM 683 C CA . LEU A 1 92 ? 8.718 1.338 57.162 1.00 14.56 211 LEU A CA 1
ATOM 684 C C . LEU A 1 92 ? 8.233 0.322 56.172 1.00 11.56 211 LEU A C 1
ATOM 685 O O . LEU A 1 92 ? 8.237 -0.876 56.463 1.00 15.46 211 LEU A O 1
ATOM 690 N N . ASP A 1 93 ? 7.838 0.742 54.959 1.00 13.68 212 ASP A N 1
ATOM 691 C CA . ASP A 1 93 ? 7.420 -0.198 53.945 1.00 14.21 212 ASP A CA 1
ATOM 692 C C . ASP A 1 93 ? 8.577 -1.078 53.471 1.00 13.07 212 ASP A C 1
ATOM 693 O O . ASP A 1 93 ? 8.440 -2.306 53.284 1.00 14.82 212 ASP A O 1
ATOM 698 N N . LYS A 1 94 ? 9.727 -0.483 53.256 1.00 12.72 213 LYS A N 1
ATOM 699 C CA . LYS A 1 94 ? 10.909 -1.198 52.805 1.00 12.24 213 LYS A CA 1
ATOM 700 C C . LYS A 1 94 ? 11.722 -1.828 53.922 1.00 11.72 213 LYS A C 1
ATOM 701 O O . LYS A 1 94 ? 12.561 -2.702 53.686 1.00 13.12 213 LYS A O 1
ATOM 707 N N . GLN A 1 95 ? 11.478 -1.418 55.168 1.00 11.45 214 GLN A N 1
ATOM 708 C CA . GLN A 1 95 ? 12.186 -1.940 56.318 1.00 11.05 214 GLN A CA 1
ATOM 709 C C . GLN A 1 95 ? 13.702 -1.691 56.217 1.00 10.67 214 GLN A C 1
ATOM 710 O O . GLN A 1 95 ? 14.540 -2.587 56.447 1.00 11.46 214 GLN A O 1
ATOM 716 N N . ILE A 1 96 ? 14.081 -0.411 55.914 1.00 10.66 215 ILE A N 1
ATOM 717 C CA . ILE A 1 96 ? 15.459 0.026 55.870 1.00 11.35 215 ILE A CA 1
ATOM 718 C C . ILE A 1 96 ? 15.581 1.346 56.622 1.00 11.23 215 ILE A C 1
ATOM 719 O O . ILE A 1 96 ? 14.635 2.146 56.686 1.00 11.94 215 ILE A O 1
ATOM 724 N N . LEU A 1 97 ? 16.801 1.534 57.106 1.00 10.73 216 LEU A N 1
ATOM 725 C CA . LEU A 1 97 ? 17.220 2.776 57.732 1.00 11.62 216 LEU A CA 1
ATOM 726 C C . LEU A 1 97 ? 18.245 3.421 56.831 1.00 11.72 216 LEU A C 1
ATOM 727 O O . LEU A 1 97 ? 19.197 2.790 56.368 1.00 12.03 216 LEU A O 1
ATOM 732 N N . LEU A 1 98 ? 18.069 4.710 56.567 1.00 12.64 217 LEU A N 1
ATOM 733 C CA . LEU A 1 98 ? 18.946 5.498 55.769 1.00 12.06 217 LEU A CA 1
ATOM 734 C C . LEU A 1 98 ? 19.688 6.538 56.645 1.00 13.09 217 LEU A C 1
ATOM 735 O O . LEU A 1 98 ? 19.008 7.307 57.339 1.00 14.07 217 LEU A O 1
ATOM 740 N N . ALA A 1 99 ? 21.018 6.537 56.587 1.00 12.57 218 ALA A N 1
ATOM 741 C CA . ALA A 1 99 ? 21.820 7.585 57.215 1.00 14.05 218 ALA A CA 1
ATOM 742 C C . ALA A 1 99 ? 22.013 8.566 56.060 1.00 13.78 218 ALA A C 1
ATOM 743 O O . ALA A 1 99 ? 22.666 8.274 55.072 1.00 15.36 218 ALA A O 1
ATOM 745 N N . VAL A 1 100 ? 21.442 9.737 56.229 1.00 12.74 219 VAL A N 1
ATOM 746 C CA . VAL A 1 100 ? 21.345 10.768 55.156 1.00 14.20 219 VAL A CA 1
ATOM 747 C C . VAL A 1 100 ? 22.076 12.052 55.590 1.00 14.74 219 VAL A C 1
ATOM 748 O O . VAL A 1 100 ? 21.952 12.481 56.744 1.00 15.09 219 VAL A O 1
ATOM 752 N N . GLU A 1 101 ? 22.857 12.620 54.702 1.00 15.70 220 GLU A N 1
ATOM 753 C CA . GLU A 1 101 ? 23.509 13.929 54.938 1.00 17.79 220 GLU A CA 1
ATOM 754 C C . GLU A 1 101 ? 23.324 14.813 53.733 1.00 15.99 220 GLU A C 1
ATOM 755 O O . GLU A 1 101 ? 23.668 14.474 52.609 1.00 18.38 220 GLU A O 1
ATOM 761 N N . ASP A 1 102 ? 22.666 15.957 53.900 1.00 18.39 221 ASP A N 1
ATOM 762 C CA . ASP A 1 102 ? 22.487 16.933 52.837 1.00 19.93 221 ASP A CA 1
ATOM 763 C C . ASP A 1 102 ? 21.792 16.322 51.613 1.00 18.55 221 ASP A C 1
ATOM 764 O O . ASP A 1 102 ? 22.197 16.534 50.462 1.00 21.59 221 ASP A O 1
ATOM 769 N N . GLY A 1 103 ? 20.762 15.520 51.890 1.00 18.38 222 GLY A N 1
ATOM 770 C CA . GLY A 1 103 ? 19.939 14.879 50.848 1.00 19.70 222 GLY A CA 1
ATOM 771 C C . GLY A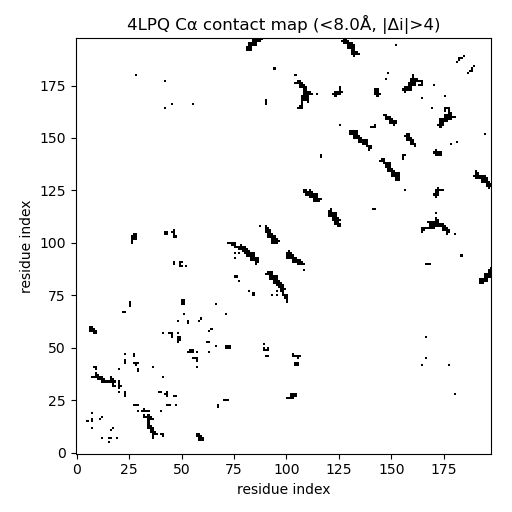 1 103 ? 20.630 13.751 50.101 1.00 19.15 222 GLY A C 1
ATOM 772 O O . GLY A 1 103 ? 20.093 13.256 49.056 1.00 25.53 222 GLY A O 1
ATOM 773 N N . ARG A 1 104 ? 21.786 13.308 50.561 1.00 20.06 223 ARG A N 1
ATOM 774 C CA . ARG A 1 104 ? 22.534 12.184 49.965 1.00 22.18 223 ARG A CA 1
ATOM 775 C C . ARG A 1 104 ? 22.501 11.036 50.988 1.00 17.88 223 ARG A C 1
ATOM 776 O O . ARG A 1 104 ? 22.827 11.187 52.159 1.00 19.21 223 ARG A O 1
ATOM 784 N N . VAL A 1 105 ? 22.171 9.838 50.516 1.00 17.52 224 VAL A N 1
ATOM 785 C CA . VAL A 1 105 ? 22.247 8.649 51.369 1.00 16.75 224 VAL A CA 1
ATOM 786 C C . VAL A 1 105 ? 23.701 8.320 51.567 1.00 16.88 224 VAL A C 1
ATOM 787 O O . VAL A 1 105 ? 24.455 8.038 50.576 1.00 21.54 224 VAL A O 1
ATOM 791 N N . VAL A 1 106 ? 24.105 8.205 52.811 1.00 16.09 225 VAL A N 1
ATOM 792 C CA . VAL A 1 106 ? 25.448 7.801 53.188 1.00 17.20 225 VAL A CA 1
ATOM 793 C C . VAL A 1 106 ? 25.536 6.276 53.373 1.00 15.66 225 VAL A C 1
ATOM 794 O O . VAL A 1 106 ? 26.467 5.628 52.882 1.00 16.32 225 VAL A O 1
ATOM 798 N N . ARG A 1 107 ? 24.519 5.730 54.056 1.00 14.14 226 ARG A N 1
ATOM 799 C CA A ARG A 1 107 ? 24.416 4.279 54.207 0.50 12.24 226 ARG A CA 1
ATOM 800 C CA B ARG A 1 107 ? 24.427 4.338 54.256 0.50 12.46 226 ARG A CA 1
ATOM 801 C C . ARG A 1 107 ? 22.983 3.862 54.222 1.00 12.85 226 ARG A C 1
ATOM 802 O O . ARG A 1 107 ? 22.075 4.567 54.682 1.00 13.41 226 ARG A O 1
ATOM 817 N N . ILE A 1 108 ? 22.776 2.646 53.699 1.00 13.06 227 ILE A N 1
ATOM 818 C CA . ILE A 1 108 ? 21.515 1.939 53.791 1.00 12.18 227 ILE A CA 1
ATOM 819 C C . ILE A 1 108 ? 21.744 0.757 54.738 1.00 11.51 227 ILE A C 1
ATOM 820 O O . ILE A 1 108 ? 22.664 -0.037 54.469 1.00 12.54 227 ILE A O 1
ATOM 825 N N . ILE A 1 109 ? 20.876 0.614 55.752 1.00 11.01 228 ILE A N 1
ATOM 826 C CA . ILE A 1 109 ? 21.061 -0.370 56.800 1.00 11.92 228 ILE A CA 1
ATOM 827 C C . ILE A 1 109 ? 19.796 -1.227 56.885 1.00 10.82 228 ILE A C 1
ATOM 828 O O . ILE A 1 109 ? 18.678 -0.650 56.949 1.00 11.58 228 ILE A O 1
ATOM 833 N N . ASN A 1 110 ? 19.972 -2.569 56.925 1.00 11.40 229 ASN A N 1
ATOM 834 C CA . ASN A 1 110 ? 18.802 -3.407 57.131 1.00 10.34 229 ASN A CA 1
ATOM 835 C C . ASN A 1 110 ? 18.201 -3.143 58.513 1.00 9.76 229 ASN A C 1
ATOM 836 O O . ASN A 1 110 ? 18.876 -3.061 59.519 1.00 11.29 229 ASN A O 1
ATOM 841 N N . ALA A 1 111 ? 16.844 -3.021 58.546 1.00 11.19 230 ALA A N 1
ATOM 842 C CA . ALA A 1 111 ? 16.104 -2.696 59.760 1.00 11.57 230 ALA A CA 1
ATOM 843 C C . ALA A 1 111 ? 14.895 -3.610 59.928 1.00 11.67 230 ALA A C 1
ATOM 844 O O . ALA A 1 111 ? 14.415 -4.221 58.965 1.00 11.90 230 ALA A O 1
ATOM 846 N N . SER A 1 112 ? 14.342 -3.672 61.162 1.00 10.76 231 SER A N 1
ATOM 847 C CA . SER A 1 112 ? 13.107 -4.316 61.395 1.00 10.68 231 SER A CA 1
ATOM 848 C C . SER A 1 112 ? 12.395 -3.590 62.470 1.00 11.79 231 SER A C 1
ATOM 849 O O . SER A 1 112 ? 12.910 -3.340 63.551 1.00 13.88 231 SER A O 1
ATOM 852 N N . SER A 1 113 ? 11.124 -3.217 62.185 1.00 11.66 232 SER A N 1
ATOM 853 C CA . SER A 1 113 ? 10.276 -2.430 63.055 1.00 11.85 232 SER A CA 1
ATOM 854 C C . SER A 1 113 ? 9.067 -3.185 63.581 1.00 12.56 232 SER A C 1
ATOM 855 O O . SER A 1 113 ? 9.070 -4.401 63.535 1.00 13.18 232 SER A O 1
ATOM 858 N N . GLY A 1 114 ? 8.067 -2.492 64.113 1.00 13.20 233 GLY A N 1
ATOM 859 C CA . GLY A 1 114 ? 6.998 -3.171 64.810 1.00 14.33 233 GLY A CA 1
ATOM 860 C C . GLY A 1 114 ? 6.128 -4.065 63.954 1.00 14.98 233 GLY A C 1
ATOM 861 O O . GLY A 1 114 ? 5.792 -3.691 62.847 1.00 16.23 233 GLY A O 1
ATOM 862 N N . ASN A 1 115 ? 5.780 -5.199 64.496 1.00 16.20 234 ASN A N 1
ATOM 863 C CA . ASN A 1 115 ? 4.960 -6.154 63.768 1.00 17.57 234 ASN A CA 1
ATOM 864 C C . ASN A 1 115 ? 3.452 -5.886 63.678 1.00 20.56 234 ASN A C 1
ATOM 865 O O . ASN A 1 115 ? 2.799 -6.615 62.983 1.00 23.56 234 ASN A O 1
ATOM 870 N N . GLY A 1 116 ? 3.004 -4.839 64.369 1.00 18.38 235 GLY A N 1
ATOM 871 C CA . GLY A 1 116 ? 1.620 -4.420 64.281 1.00 22.17 235 GLY A CA 1
ATOM 872 C C . GLY A 1 116 ? 0.661 -5.252 65.068 1.00 28.29 235 GLY A C 1
ATOM 873 O O . GLY A 1 116 ? -0.542 -4.972 64.977 1.00 31.52 235 GLY A O 1
ATOM 874 N N . GLU A 1 117 ? 1.164 -6.235 65.809 1.00 23.62 236 GLU A N 1
ATOM 875 C CA . GLU A 1 117 ? 0.329 -7.170 66.567 1.00 27.55 236 GLU A CA 1
ATOM 876 C C . GLU A 1 117 ? 0.214 -6.690 68.021 1.00 28.19 236 GLU A C 1
ATOM 877 O O . GLU A 1 117 ? 0.998 -5.887 68.503 1.00 28.54 236 GLU A O 1
ATOM 883 N N . THR A 1 118 ? -0.790 -7.233 68.728 1.00 30.53 237 THR A N 1
ATOM 884 C CA . THR A 1 118 ? -0.908 -6.878 70.153 1.00 30.15 237 THR A CA 1
ATOM 885 C C . THR A 1 118 ? 0.098 -7.632 70.957 1.00 30.06 237 THR A C 1
ATOM 886 O O . THR A 1 118 ? 0.614 -8.725 70.545 1.00 32.89 237 THR A O 1
ATOM 890 N N . TYR A 1 119 ? 0.468 -7.039 72.080 1.00 30.60 238 TYR A N 1
ATOM 891 C CA . TYR A 1 119 ? 1.323 -7.693 73.076 1.00 28.93 238 TYR A CA 1
ATOM 892 C C . TYR A 1 119 ? 0.903 -7.210 74.504 1.00 37.88 238 TYR A C 1
ATOM 893 O O . TYR A 1 119 ? 0.282 -6.157 74.629 1.00 41.55 238 TYR A O 1
ATOM 902 N N . GLU A 1 120 ? 1.262 -7.960 75.530 1.00 42.41 239 GLU A N 1
ATOM 903 C CA . GLU A 1 120 ? 0.913 -7.620 76.899 1.00 51.63 239 GLU A CA 1
ATOM 904 C C . GLU A 1 120 ? 2.147 -7.278 77.702 1.00 43.42 239 GLU A C 1
ATOM 905 O O . GLU A 1 120 ? 3.143 -7.891 77.534 1.00 61.95 239 GLU A O 1
ATOM 911 N N . ALA A 1 121 ? 2.073 -6.264 78.547 1.00 47.52 240 ALA A N 1
ATOM 912 C CA . ALA A 1 121 ? 3.229 -5.786 79.348 1.00 61.14 240 ALA A CA 1
ATOM 913 C C . ALA A 1 121 ? 2.769 -5.113 80.638 1.00 65.73 240 ALA A C 1
ATOM 914 O O . ALA A 1 121 ? 1.925 -4.224 80.589 1.00 63.10 240 ALA A O 1
ATOM 916 N N . LYS A 1 122 ? 3.358 -5.525 81.771 1.00 76.27 241 LYS A N 1
ATOM 917 C CA . LYS A 1 122 ? 2.973 -5.061 83.106 1.00 69.33 241 LYS A CA 1
ATOM 918 C C . LYS A 1 122 ? 1.457 -5.077 83.186 1.00 72.31 241 LYS A C 1
ATOM 919 O O . LYS A 1 122 ? 0.863 -4.103 83.636 1.00 85.13 241 LYS A O 1
ATOM 921 N N . GLY A 1 123 ? 0.834 -6.160 82.704 1.00 67.42 242 GLY A N 1
ATOM 922 C CA . GLY A 1 123 ? -0.622 -6.341 82.822 1.00 67.20 242 GLY A CA 1
ATOM 923 C C . GLY A 1 123 ? -1.540 -5.636 81.821 1.00 85.75 242 GLY A C 1
ATOM 924 O O . GLY A 1 123 ? -2.748 -5.747 81.933 1.00 125.33 242 GLY A O 1
ATOM 925 N N . ARG A 1 124 ? -1.005 -4.926 80.826 1.00 68.14 243 ARG A N 1
ATOM 926 C CA . ARG A 1 124 ? -1.856 -4.185 79.878 1.00 53.78 243 ARG A CA 1
ATOM 927 C C . ARG A 1 124 ? -1.593 -4.642 78.436 1.00 41.04 243 ARG A C 1
ATOM 928 O O . ARG A 1 124 ? -0.497 -5.096 78.148 1.00 47.70 243 ARG A O 1
ATOM 930 N N . THR A 1 125 ? -2.578 -4.510 77.529 1.00 46.04 244 THR A N 1
ATOM 931 C CA . THR A 1 125 ? -2.392 -4.851 76.128 1.00 43.16 244 THR A CA 1
ATOM 932 C C . THR A 1 125 ? -1.972 -3.585 75.325 1.00 35.85 244 THR A C 1
ATOM 933 O O . THR A 1 125 ? -2.611 -2.519 75.416 1.00 39.61 244 THR A O 1
ATOM 937 N N . TYR A 1 126 ? -0.960 -3.759 74.463 1.00 30.86 245 TYR A N 1
ATOM 938 C CA . TYR A 1 126 ? -0.429 -2.703 73.579 1.00 28.39 245 TYR A CA 1
ATOM 939 C C . TYR A 1 126 ? -0.427 -3.228 72.146 1.00 27.63 245 TYR A C 1
ATOM 940 O O . TYR A 1 126 ? -0.517 -4.422 71.909 1.00 35.95 245 TYR A O 1
ATOM 949 N N . ARG A 1 127 ? -0.314 -2.337 71.164 1.00 28.56 246 ARG A N 1
ATOM 950 C CA . ARG A 1 127 ? -0.103 -2.735 69.808 1.00 27.30 246 ARG A CA 1
ATOM 951 C C . ARG A 1 127 ? 1.294 -2.290 69.300 1.00 22.97 246 ARG A C 1
ATOM 952 O O . ARG A 1 127 ? 1.716 -1.198 69.572 1.00 23.96 246 ARG A O 1
ATOM 960 N N . ALA A 1 128 ? 1.970 -3.230 68.659 1.00 21.03 247 ALA A N 1
ATOM 961 C CA . ALA A 1 128 ? 3.338 -3.068 68.248 1.00 17.89 247 ALA A CA 1
ATOM 962 C C . ALA A 1 128 ? 3.496 -2.259 66.947 1.00 19.64 247 ALA A C 1
ATOM 963 O O . ALA A 1 128 ? 4.075 -2.670 65.961 1.00 21.86 247 ALA A O 1
ATOM 965 N N . THR A 1 129 ? 3.035 -1.068 66.991 1.00 19.39 248 THR A N 1
ATOM 966 C CA A THR A 1 129 ? 3.117 -0.098 65.926 0.50 18.00 248 THR A CA 1
ATOM 967 C CA B THR A 1 129 ? 3.231 -0.209 65.858 0.50 22.26 248 THR A CA 1
ATOM 968 C C . THR A 1 129 ? 4.375 0.759 66.118 1.00 20.46 248 THR A C 1
ATOM 969 O O . THR A 1 129 ? 4.605 1.228 67.217 1.00 31.33 248 THR A O 1
ATOM 976 N N . THR A 1 130 ? 5.085 1.045 65.057 1.00 16.43 249 THR A N 1
ATOM 977 C CA . THR A 1 130 ? 6.142 2.044 65.063 1.00 15.05 249 THR A CA 1
ATOM 978 C C . THR A 1 130 ? 5.583 3.315 64.562 1.00 16.33 249 THR A C 1
ATOM 979 O O . THR A 1 130 ? 4.943 3.317 63.484 1.00 18.41 249 THR A O 1
ATOM 983 N N . PRO A 1 131 ? 5.785 4.403 65.281 1.00 16.81 250 PRO A N 1
ATOM 984 C CA . PRO A 1 131 ? 5.128 5.596 64.829 1.00 19.56 250 PRO A CA 1
ATOM 985 C C . PRO A 1 131 ? 5.776 6.223 63.604 1.00 17.87 250 PRO A C 1
ATOM 986 O O . PRO A 1 131 ? 6.971 6.195 63.454 1.00 20.31 250 PRO A O 1
ATOM 990 N N . ARG A 1 132 ? 4.958 6.751 62.741 1.00 18.41 251 ARG A N 1
ATOM 991 C CA . ARG A 1 132 ? 5.343 7.546 61.621 1.00 16.74 251 ARG A CA 1
ATOM 992 C C . ARG A 1 132 ? 5.383 8.998 62.047 1.00 16.97 251 ARG A C 1
ATOM 993 O O . ARG A 1 132 ? 4.564 9.465 62.864 1.00 20.01 251 ARG A O 1
ATOM 1001 N N . GLY A 1 133 ? 6.355 9.738 61.540 1.00 15.40 252 GLY A N 1
ATOM 1002 C CA . GLY A 1 133 ? 6.501 11.133 61.880 1.00 14.73 252 GLY A CA 1
ATOM 1003 C C . GLY A 1 133 ? 7.895 11.623 61.933 1.00 13.49 252 GLY A C 1
ATOM 1004 O O . GLY A 1 133 ? 8.800 11.005 61.427 1.00 15.36 252 GLY A O 1
ATOM 1005 N N . ASP A 1 134 ? 8.025 12.869 62.461 1.00 15.41 253 ASP A N 1
ATOM 1006 C CA . ASP A 1 134 ? 9.249 13.579 62.401 1.00 14.33 253 ASP A CA 1
ATOM 1007 C C . ASP A 1 134 ? 9.702 13.858 63.846 1.00 14.25 253 ASP A C 1
ATOM 1008 O O . ASP A 1 134 ? 9.066 14.693 64.505 1.00 13.99 253 ASP A O 1
ATOM 1013 N N . PHE A 1 135 ? 10.720 13.144 64.272 1.00 12.64 254 PHE A N 1
ATOM 1014 C CA . PHE A 1 135 ? 11.135 13.081 65.655 1.00 12.21 254 PHE A CA 1
ATOM 1015 C C . PHE A 1 135 ? 12.611 13.438 65.781 1.00 12.84 254 PHE A C 1
ATOM 1016 O O . PHE A 1 135 ? 13.240 13.879 64.783 1.00 13.05 254 PHE A O 1
ATOM 1024 N N . ALA A 1 136 ? 13.209 13.320 66.948 1.00 13.08 255 ALA A N 1
ATOM 1025 C CA . ALA A 1 136 ? 14.612 13.613 67.152 1.00 13.25 255 ALA A CA 1
ATOM 1026 C C . ALA A 1 136 ? 15.131 12.735 68.283 1.00 12.13 255 ALA A C 1
ATOM 1027 O O . ALA A 1 136 ? 14.432 12.437 69.221 1.00 13.78 255 ALA A O 1
ATOM 1029 N N . VAL A 1 137 ? 16.405 12.353 68.151 1.00 11.98 256 VAL A N 1
ATOM 1030 C CA . VAL A 1 137 ? 17.077 11.679 69.234 1.00 12.16 256 VAL A CA 1
ATOM 1031 C C . VAL A 1 137 ? 17.089 12.585 70.460 1.00 12.09 256 VAL A C 1
ATOM 1032 O O . VAL A 1 137 ? 17.583 13.735 70.350 1.00 14.46 256 VAL A O 1
ATOM 1036 N N . TYR A 1 138 ? 16.584 12.098 71.576 1.00 12.77 257 TYR A N 1
ATOM 1037 C CA . TYR A 1 138 ? 16.495 12.934 72.783 1.00 13.31 257 TYR A CA 1
ATOM 1038 C C . TYR A 1 138 ? 17.280 12.372 73.959 1.00 13.52 257 TYR A C 1
ATOM 1039 O O . TYR A 1 138 ? 17.566 13.067 74.942 1.00 14.78 257 TYR A O 1
ATOM 1061 N N . GLN A 1 140 ? 20.132 8.652 74.899 1.00 13.97 259 GLN A N 1
ATOM 1062 C CA . GLN A 1 140 ? 20.795 7.491 74.423 1.00 13.67 259 GLN A CA 1
ATOM 1063 C C . GLN A 1 140 ? 21.359 6.780 75.639 1.00 13.70 259 GLN A C 1
ATOM 1064 O O . GLN A 1 140 ? 21.589 7.419 76.653 1.00 15.29 259 GLN A O 1
ATOM 1070 N N . ARG A 1 141 ? 21.527 5.470 75.524 1.00 13.92 260 ARG A N 1
ATOM 1071 C CA . ARG A 1 141 ? 22.134 4.717 76.594 1.00 14.75 260 ARG A CA 1
ATOM 1072 C C . ARG A 1 141 ? 23.197 3.860 75.979 1.00 14.08 260 ARG A C 1
ATOM 1073 O O . ARG A 1 141 ? 22.891 2.938 75.170 1.00 16.98 260 ARG A O 1
ATOM 1081 N N . ASP A 1 142 ? 24.490 4.111 76.303 1.00 16.64 261 ASP A N 1
ATOM 1082 C CA . ASP A 1 142 ? 25.652 3.580 75.627 1.00 19.01 261 ASP A CA 1
ATOM 1083 C C . ASP A 1 142 ? 26.163 2.276 76.185 1.00 22.37 261 ASP A C 1
ATOM 1084 O O . ASP A 1 142 ? 27.273 2.202 76.723 1.00 24.44 261 ASP A O 1
ATOM 1089 N N . GLY A 1 143 ? 25.418 1.240 75.943 1.00 18.64 262 GLY A N 1
ATOM 1090 C CA . GLY A 1 143 ? 25.679 -0.161 76.376 1.00 19.15 262 GLY A CA 1
ATOM 1091 C C . GLY A 1 143 ? 24.403 -0.983 76.116 1.00 16.19 262 GLY A C 1
ATOM 1092 O O . GLY A 1 143 ? 23.508 -0.621 75.313 1.00 15.85 262 GLY A O 1
ATOM 1101 N N . HIS A 1 145 ? 20.919 -2.400 77.270 1.00 17.14 264 HIS A N 1
ATOM 1102 C CA . HIS A 1 145 ? 19.843 -1.998 78.186 1.00 16.51 264 HIS A CA 1
ATOM 1103 C C . HIS A 1 145 ? 18.523 -2.671 77.985 1.00 17.12 264 HIS A C 1
ATOM 1104 O O . HIS A 1 145 ? 18.195 -3.05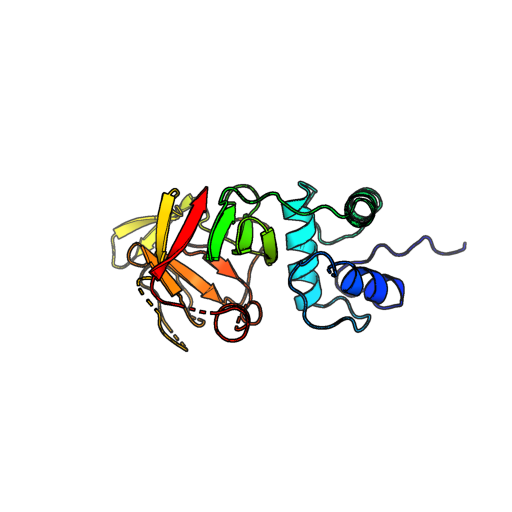3 76.867 1.00 18.52 264 HIS A O 1
ATOM 1111 N N . SER A 1 146 ? 17.727 -2.759 78.995 1.00 18.66 265 SER A N 1
ATOM 1112 C CA . SER A 1 146 ? 16.399 -3.314 78.918 1.00 18.97 265 SER A CA 1
ATOM 1113 C C . SER A 1 146 ? 15.461 -2.254 78.323 1.00 21.00 265 SER A C 1
ATOM 1114 O O . SER A 1 146 ? 15.828 -1.067 78.256 1.00 21.98 265 SER A O 1
ATOM 1117 N N . SER A 1 147 ? 14.295 -2.716 77.890 1.00 19.49 266 SER A N 1
ATOM 1118 C CA . SER A 1 147 ? 13.245 -1.900 77.331 1.00 17.77 266 SER A CA 1
ATOM 1119 C C . SER A 1 147 ? 11.911 -2.111 77.972 1.00 22.92 266 SER A C 1
ATOM 1120 O O . SER A 1 147 ? 11.568 -3.290 78.184 1.00 23.95 266 SER A O 1
ATOM 1123 N N . THR A 1 148 ? 11.130 -1.061 78.145 1.00 26.22 267 THR A N 1
ATOM 1124 C CA . THR A 1 148 ? 9.700 -1.246 78.551 1.00 28.31 267 THR A CA 1
ATOM 1125 C C . THR A 1 148 ? 8.835 -1.794 77.432 1.00 29.19 267 THR A C 1
ATOM 1126 O O . THR A 1 148 ? 7.773 -2.360 77.712 1.00 39.83 267 THR A O 1
ATOM 1130 N N . LEU A 1 149 ? 9.283 -1.588 76.178 1.00 24.00 268 LEU A N 1
ATOM 1131 C CA . LEU A 1 149 ? 8.541 -2.018 74.979 1.00 23.06 268 LEU A CA 1
ATOM 1132 C C . LEU A 1 149 ? 8.986 -3.392 74.537 1.00 22.24 268 LEU A C 1
ATOM 1133 O O . LEU A 1 149 ? 8.189 -4.309 74.361 1.00 24.73 268 LEU A O 1
ATOM 1138 N N . GLU A 1 150 ? 10.252 -3.515 74.240 1.00 22.17 269 GLU A N 1
ATOM 1139 C CA . GLU A 1 150 ? 10.830 -4.727 73.679 1.00 21.45 269 GLU A CA 1
ATOM 1140 C C . GLU A 1 150 ? 11.066 -5.808 74.723 1.00 20.20 269 GLU A C 1
ATOM 1141 O O . GLU A 1 150 ? 11.415 -5.464 75.846 1.00 23.38 269 GLU A O 1
ATOM 1147 N N . LEU A 1 151 ? 10.969 -7.063 74.311 1.00 23.58 270 LEU A N 1
ATOM 1148 C CA . LEU A 1 151 ? 11.253 -8.176 75.225 1.00 23.97 270 LEU A CA 1
ATOM 1149 C C . LEU A 1 151 ? 12.682 -8.449 75.530 1.00 29.84 270 LEU A C 1
ATOM 1150 O O . LEU A 1 151 ? 13.045 -8.851 76.663 1.00 36.16 270 LEU A O 1
ATOM 1155 N N . GLY A 1 152 ? 13.531 -8.301 74.546 1.00 31.30 271 GLY A N 1
ATOM 1156 C CA . GLY A 1 152 ? 14.975 -8.559 74.835 1.00 30.56 271 GLY A CA 1
ATOM 1157 C C . GLY A 1 152 ? 15.656 -7.241 75.200 1.00 27.12 271 GLY A C 1
ATOM 1158 O O . GLY A 1 152 ? 15.024 -6.164 75.415 1.00 31.37 271 GLY A O 1
ATOM 1159 N N . ASP A 1 153 ? 16.950 -7.301 75.274 1.00 22.13 272 ASP A N 1
ATOM 1160 C CA . ASP A 1 153 ? 17.766 -6.117 75.523 1.00 20.59 272 ASP A CA 1
ATOM 1161 C C . ASP A 1 153 ? 18.113 -5.429 74.183 1.00 19.58 272 ASP A C 1
ATOM 1162 O O . ASP A 1 153 ? 18.104 -6.036 73.101 1.00 21.58 272 ASP A O 1
ATOM 1175 N N . TRP A 1 155 ? 20.952 -2.967 72.230 1.00 12.70 274 TRP A N 1
ATOM 1176 C CA . TRP A 1 155 ? 22.357 -2.523 72.157 1.00 12.87 274 TRP A CA 1
ATOM 1177 C C . TRP A 1 155 ? 22.477 -1.077 71.753 1.00 12.43 274 TRP A C 1
ATOM 1178 O O . TRP A 1 155 ? 22.064 -0.721 70.623 1.00 13.25 274 TRP A O 1
ATOM 1189 N N . ARG A 1 156 ? 22.974 -0.224 72.621 1.00 12.31 275 ARG A N 1
ATOM 1190 C CA . ARG A 1 156 ? 23.225 1.173 72.337 1.00 12.26 275 ARG A CA 1
ATOM 1191 C C . ARG A 1 156 ? 22.002 1.878 71.759 1.00 10.81 275 ARG A C 1
ATOM 1192 O O . ARG A 1 156 ? 22.128 2.539 70.713 1.00 12.31 275 ARG A O 1
ATOM 1200 N N . PRO A 1 157 ? 20.871 1.835 72.470 1.00 12.65 276 PRO A N 1
ATOM 1201 C CA . PRO A 1 157 ? 19.692 2.567 71.956 1.00 12.06 276 PRO A CA 1
ATOM 1202 C C . PRO A 1 157 ? 19.875 4.090 71.898 1.00 12.92 276 PRO A C 1
ATOM 1203 O O . PRO A 1 157 ? 20.412 4.692 72.807 1.00 13.66 276 PRO A O 1
ATOM 1207 N N . LYS A 1 158 ? 19.292 4.601 70.828 1.00 11.73 277 LYS A N 1
ATOM 1208 C CA . LYS A 1 158 ? 19.103 6.009 70.616 1.00 12.60 277 LYS A CA 1
ATOM 1209 C C . LYS A 1 158 ? 17.581 6.280 70.563 1.00 12.18 277 LYS A C 1
ATOM 1210 O O . LYS A 1 158 ? 16.889 5.761 69.646 1.00 13.22 277 LYS A O 1
ATOM 1216 N N . TYR A 1 159 ? 17.045 6.901 71.580 1.00 11.74 278 TYR A N 1
ATOM 1217 C CA . TYR A 1 159 ? 15.635 7.040 71.760 1.00 10.84 278 TYR A CA 1
ATOM 1218 C C . TYR A 1 159 ? 15.118 8.281 71.025 1.00 11.28 278 TYR A C 1
ATOM 1219 O O . TYR A 1 159 ? 15.719 9.343 71.119 1.00 12.65 278 TYR A O 1
ATOM 1228 N N . PHE A 1 160 ? 14.006 8.142 70.289 1.00 12.93 279 PHE A N 1
ATOM 1229 C CA . PHE A 1 160 ? 13.421 9.242 69.545 1.00 12.45 279 PHE A CA 1
ATOM 1230 C C . PHE A 1 160 ? 12.000 9.575 69.899 1.00 12.54 279 PHE A C 1
ATOM 1231 O O . PHE A 1 160 ? 11.527 10.676 69.516 1.00 13.74 279 PHE A O 1
ATOM 1239 N N . ARG A 1 161 ? 11.235 8.744 70.615 1.00 11.55 280 ARG A N 1
ATOM 1240 C CA . ARG A 1 161 ? 9.893 9.110 71.083 1.00 12.66 280 ARG A CA 1
ATOM 1241 C C . ARG A 1 161 ? 9.541 8.201 72.225 1.00 12.95 280 ARG A C 1
ATOM 1242 O O . ARG A 1 161 ? 9.290 7.017 71.986 1.00 14.21 280 ARG A O 1
ATOM 1250 N N . GLY A 1 162 ? 9.579 8.681 73.441 1.00 14.54 281 GLY A N 1
ATOM 1251 C CA . GLY A 1 162 ? 9.310 7.822 74.581 1.00 15.88 281 GLY A CA 1
ATOM 1252 C C . GLY A 1 162 ? 10.256 6.622 74.501 1.00 13.90 281 GLY A C 1
ATOM 1253 O O . GLY A 1 162 ? 11.486 6.782 74.415 1.00 14.80 281 GLY A O 1
ATOM 1254 N N . GLY A 1 163 ? 9.708 5.432 74.659 1.00 14.31 282 GLY A N 1
ATOM 1255 C CA . GLY A 1 163 ? 10.491 4.221 74.607 1.00 14.52 282 GLY A CA 1
ATOM 1256 C C . GLY A 1 163 ? 10.922 3.737 73.259 1.00 13.88 282 GLY A C 1
ATOM 1257 O O . GLY A 1 163 ? 11.641 2.789 73.122 1.00 16.81 282 GLY A O 1
ATOM 1258 N N . TYR A 1 164 ? 10.452 4.391 72.230 1.00 12.66 283 TYR A N 1
ATOM 1259 C CA . TYR A 1 164 ? 10.781 4.042 70.859 1.00 13.14 283 TYR A CA 1
ATOM 1260 C C . TYR A 1 164 ? 12.195 4.534 70.541 1.00 13.03 283 TYR A C 1
ATOM 1261 O O . TYR A 1 164 ? 12.546 5.731 70.672 1.00 14.47 283 TYR A O 1
ATOM 1270 N N . ALA A 1 165 ? 13.039 3.540 70.167 1.00 12.53 284 ALA A N 1
ATOM 1271 C CA . ALA A 1 165 ? 14.419 3.736 69.903 1.00 11.91 284 ALA A CA 1
ATOM 1272 C C . ALA A 1 165 ? 14.851 2.990 68.676 1.00 12.64 284 ALA A C 1
ATOM 1273 O O . ALA A 1 165 ? 14.241 2.016 68.242 1.00 12.90 284 ALA A O 1
ATOM 1275 N N . VAL A 1 166 ? 15.964 3.442 68.100 1.00 10.91 285 VAL A N 1
ATOM 1276 C CA . VAL A 1 166 ? 16.806 2.668 67.151 1.00 12.29 285 VAL A CA 1
ATOM 1277 C C . VAL A 1 166 ? 17.882 1.988 67.993 1.00 12.29 285 VAL A C 1
ATOM 1278 O O . VAL A 1 166 ? 18.522 2.626 68.845 1.00 12.29 285 VAL A O 1
ATOM 1282 N N . HIS A 1 167 ? 18.061 0.690 67.794 1.00 12.31 286 HIS A N 1
ATOM 1283 C CA . HIS A 1 167 ? 19.038 -0.068 68.593 1.00 12.11 286 HIS A CA 1
ATOM 1284 C C . HIS A 1 167 ? 19.580 -1.238 67.898 1.00 11.06 286 HIS A C 1
ATOM 1285 O O . HIS A 1 167 ? 18.944 -1.744 66.950 1.00 12.29 286 HIS A O 1
ATOM 1292 N N . GLY A 1 168 ? 20.706 -1.729 68.324 1.00 11.63 287 GLY A N 1
ATOM 1293 C CA . GLY A 1 168 ? 21.196 -3.013 67.859 1.00 12.09 287 GLY A CA 1
ATOM 1294 C C . GLY A 1 168 ? 20.498 -4.202 68.494 1.00 12.28 287 GLY A C 1
ATOM 1295 O O . GLY A 1 168 ? 20.031 -4.157 69.644 1.00 13.45 287 GLY A O 1
ATOM 1296 N N . SER A 1 169 ? 20.378 -5.232 67.689 1.00 13.24 288 SER A N 1
ATOM 1297 C CA . SER A 1 169 ? 19.660 -6.447 68.072 1.00 14.47 288 SER A CA 1
ATOM 1298 C C . SER A 1 169 ? 20.337 -7.663 67.530 1.00 14.38 288 SER A C 1
ATOM 1299 O O . SER A 1 169 ? 21.068 -7.561 66.540 1.00 13.97 288 SER A O 1
ATOM 1302 N N . SER A 1 170 ? 20.064 -8.843 68.079 1.00 15.23 289 SER A N 1
ATOM 1303 C CA A SER A 1 170 ? 20.626 -10.052 67.516 0.50 16.21 289 SER A CA 1
ATOM 1304 C CA B SER A 1 170 ? 20.566 -10.102 67.558 0.50 16.80 289 SER A CA 1
ATOM 1305 C C . SER A 1 170 ? 20.000 -10.547 66.240 1.00 16.54 289 SER A C 1
ATOM 1306 O O . SER A 1 170 ? 20.612 -11.338 65.537 1.00 20.20 289 SER A O 1
ATOM 1311 N N . SER A 1 171 ? 18.781 -10.153 65.989 1.00 15.10 290 SER A N 1
ATOM 1312 C CA . SER A 1 171 ? 17.990 -10.613 64.822 1.00 17.08 290 SER A CA 1
ATOM 1313 C C . SER A 1 171 ? 17.251 -9.439 64.213 1.00 13.68 290 SER A C 1
ATOM 1314 O O . SER A 1 171 ? 16.427 -8.755 64.847 1.00 16.27 290 SER A O 1
ATOM 1317 N N . ILE A 1 172 ? 17.483 -9.279 62.923 1.00 13.42 291 ILE A N 1
ATOM 1318 C CA . ILE A 1 172 ? 16.907 -8.194 62.125 1.00 12.62 291 ILE A CA 1
ATOM 1319 C C . ILE A 1 172 ? 16.355 -8.863 60.845 1.00 12.49 291 ILE A C 1
ATOM 1320 O O . ILE A 1 172 ? 17.032 -8.857 59.813 1.00 13.29 291 ILE A O 1
ATOM 1325 N N . PRO A 1 173 ? 15.136 -9.420 60.938 1.00 12.93 292 PRO A N 1
ATOM 1326 C CA . PRO A 1 173 ? 14.673 -10.211 59.843 1.00 13.05 292 PRO A CA 1
ATOM 1327 C C . PRO A 1 173 ? 14.082 -9.387 58.685 1.00 13.16 292 PRO A C 1
ATOM 1328 O O . PRO A 1 173 ? 14.075 -8.153 58.725 1.00 14.59 292 PRO A O 1
ATOM 1332 N N . THR A 1 174 ? 13.658 -10.077 57.647 1.00 12.33 293 THR A N 1
ATOM 1333 C CA . THR A 1 174 ? 13.119 -9.472 56.488 1.00 11.39 293 THR A CA 1
ATOM 1334 C C . THR A 1 174 ? 11.671 -8.987 56.564 1.00 12.25 293 THR A C 1
ATOM 1335 O O . THR A 1 174 ? 11.140 -8.456 55.591 1.00 14.15 293 THR A O 1
ATOM 1339 N N . TYR A 1 175 ? 11.063 -9.168 57.713 1.00 12.58 294 TYR A N 1
ATOM 1340 C CA . TYR A 1 175 ? 9.742 -8.651 58.020 1.00 13.06 294 TYR A CA 1
ATOM 1341 C C . TYR A 1 175 ? 9.820 -7.894 59.327 1.00 11.77 294 TYR A C 1
ATOM 1342 O O . TYR A 1 175 ? 10.769 -8.060 60.105 1.00 12.67 294 TYR A O 1
ATOM 1351 N N . PRO A 1 176 ? 8.830 -7.040 59.566 1.00 13.38 295 PRO A N 1
ATOM 1352 C CA . PRO A 1 176 ? 8.776 -6.285 60.851 1.00 13.16 295 PRO A CA 1
ATOM 1353 C C . PRO A 1 176 ? 8.500 -7.224 62.002 1.00 15.67 295 PRO A C 1
ATOM 1354 O O . PRO A 1 176 ? 7.454 -7.864 62.030 1.00 16.24 295 PRO A O 1
ATOM 1358 N N . ALA A 1 177 ? 9.406 -7.298 62.971 1.00 13.77 296 ALA A N 1
ATOM 1359 C CA . ALA A 1 177 ? 9.370 -8.327 63.980 1.00 15.40 296 ALA A CA 1
ATOM 1360 C C . ALA A 1 177 ? 9.321 -7.779 65.419 1.00 15.55 296 ALA A C 1
ATOM 1361 O O . ALA A 1 177 ? 9.260 -8.603 66.358 1.00 20.49 296 ALA A O 1
ATOM 1363 N N . SER A 1 178 ? 9.458 -6.463 65.594 1.00 15.55 297 SER A N 1
ATOM 1364 C CA . SER A 1 178 ? 9.583 -5.893 66.934 1.00 16.14 297 SER A CA 1
ATOM 1365 C C . SER A 1 178 ? 8.280 -5.567 67.616 1.00 15.95 297 SER A C 1
ATOM 1366 O O . SER A 1 178 ? 7.216 -5.660 67.036 1.00 16.61 297 SER A O 1
ATOM 1369 N N . HIS A 1 179 ? 8.398 -5.045 68.846 1.00 16.83 298 HIS A N 1
ATOM 1370 C CA . HIS A 1 179 ? 7.230 -4.433 69.541 1.00 16.63 298 HIS A CA 1
ATOM 1371 C C . HIS A 1 179 ? 7.070 -2.964 69.259 1.00 16.49 298 HIS A C 1
ATOM 1372 O O . HIS A 1 179 ? 6.222 -2.300 69.839 1.00 21.90 298 HIS A O 1
ATOM 1379 N N . GLY A 1 180 ? 7.885 -2.442 68.323 1.00 16.00 299 GLY A N 1
ATOM 1380 C CA . GLY A 1 180 ? 7.781 -1.088 67.953 1.00 15.53 299 GLY A CA 1
ATOM 1381 C C . GLY A 1 180 ? 9.107 -0.383 67.761 1.00 15.39 299 GLY A C 1
ATOM 1382 O O . GLY A 1 180 ? 9.180 0.629 67.003 1.00 15.21 299 GLY A O 1
ATOM 1383 N N . CYS A 1 181 ? 10.181 -0.771 68.494 1.00 14.15 300 CYS A N 1
ATOM 1384 C CA . CYS A 1 181 ? 11.450 -0.126 68.233 1.00 13.21 300 CYS A CA 1
ATOM 1385 C C . CYS A 1 181 ? 11.990 -0.563 66.855 1.00 14.15 300 CYS A C 1
ATOM 1386 O O . CYS A 1 181 ? 11.495 -1.515 66.234 1.00 14.92 300 CYS A O 1
ATOM 1389 N N . VAL A 1 182 ? 13.005 0.174 66.400 1.00 12.82 301 VAL A N 1
ATOM 1390 C CA . VAL A 1 182 ? 13.632 -0.134 65.127 1.00 13.21 301 VAL A CA 1
ATOM 1391 C C . VAL A 1 182 ? 14.946 -0.787 65.345 1.00 11.90 301 VAL A C 1
ATOM 1392 O O . VAL A 1 182 ? 15.884 -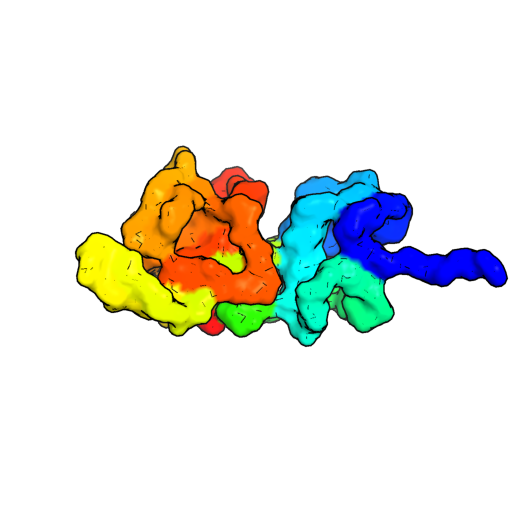0.150 65.854 1.00 12.49 301 VAL A O 1
ATOM 1396 N N . ARG A 1 183 ? 15.097 -2.040 64.973 1.00 11.93 302 ARG A N 1
ATOM 1397 C CA . ARG A 1 183 ? 16.281 -2.833 65.152 1.00 13.48 302 ARG A CA 1
ATOM 1398 C C . ARG A 1 183 ? 17.214 -2.721 63.918 1.00 12.27 302 ARG A C 1
ATOM 1399 O O . ARG A 1 183 ? 16.715 -2.749 62.792 1.00 12.87 302 ARG A O 1
ATOM 1407 N N . VAL A 1 184 ? 18.485 -2.709 64.192 1.00 11.76 303 VAL A N 1
ATOM 1408 C CA . VAL A 1 184 ? 19.569 -2.829 63.201 1.00 10.70 303 VAL A CA 1
ATOM 1409 C C . VAL A 1 184 ? 20.643 -3.740 63.788 1.00 10.93 303 VAL A C 1
ATOM 1410 O O . VAL A 1 184 ? 20.586 -4.069 64.969 1.00 11.73 303 VAL A O 1
ATOM 1414 N N . SER A 1 185 ? 21.638 -4.143 63.009 1.00 11.72 304 SER A N 1
ATOM 1415 C CA . SER A 1 185 ? 22.724 -4.952 63.571 1.00 12.27 304 SER A CA 1
ATOM 1416 C C . SER A 1 185 ? 23.544 -4.190 64.594 1.00 11.84 304 SER A C 1
ATOM 1417 O O . SER A 1 185 ? 23.611 -2.950 64.527 1.00 12.21 304 SER A O 1
ATOM 1420 N N . ASN A 1 186 ? 24.208 -4.884 65.482 1.00 11.88 305 ASN A N 1
ATOM 1421 C CA . ASN A 1 186 ? 25.098 -4.192 66.413 1.00 13.59 305 ASN A CA 1
ATOM 1422 C C . ASN A 1 186 ? 26.209 -3.403 65.695 1.00 13.16 305 ASN A C 1
ATOM 1423 O O . ASN A 1 186 ? 26.526 -2.330 66.088 1.00 14.37 305 ASN A O 1
ATOM 1428 N N . ALA A 1 187 ? 26.750 -4.016 64.620 1.00 13.53 306 ALA A N 1
ATOM 1429 C CA . ALA A 1 187 ? 27.761 -3.353 63.848 1.00 14.03 306 ALA A CA 1
ATOM 1430 C C . ALA A 1 187 ? 27.253 -2.059 63.227 1.00 12.72 306 ALA A C 1
ATOM 1431 O O . ALA A 1 187 ? 27.940 -1.053 63.201 1.00 14.28 306 ALA A O 1
ATOM 1433 N N . ALA A 1 188 ? 26.051 -2.118 62.652 1.00 11.82 307 ALA A N 1
ATOM 1434 C CA . ALA A 1 188 ? 25.455 -0.915 62.070 1.00 12.34 307 ALA A CA 1
ATOM 1435 C C . ALA A 1 188 ? 25.242 0.126 63.182 1.00 11.95 307 ALA A C 1
ATOM 1436 O O . ALA A 1 188 ? 25.501 1.307 62.960 1.00 12.86 307 ALA A O 1
ATOM 1446 N N . ASN A 1 190 ? 26.965 0.507 65.921 1.00 13.40 309 ASN A N 1
ATOM 1447 C CA . ASN A 1 190 ? 28.245 1.022 66.287 1.00 13.43 309 ASN A CA 1
ATOM 1448 C C . ASN A 1 190 ? 28.728 2.044 65.277 1.00 13.04 309 ASN A C 1
ATOM 1449 O O . ASN A 1 190 ? 29.283 3.092 65.655 1.00 15.59 309 ASN A O 1
ATOM 1454 N N . TRP A 1 191 ? 28.485 1.763 64.013 1.00 13.62 310 TRP A N 1
ATOM 1455 C CA . TRP A 1 191 ? 28.825 2.675 62.954 1.00 13.89 310 TRP A CA 1
ATOM 1456 C C . TRP A 1 191 ? 28.074 4.011 63.107 1.00 13.96 310 TRP A C 1
ATOM 1457 O O . TRP A 1 191 ? 28.687 5.108 63.032 1.00 15.27 310 TRP A O 1
ATOM 1468 N N . LEU A 1 192 ? 26.769 3.961 63.337 1.00 13.29 311 LEU A N 1
ATOM 1469 C CA . LEU A 1 192 ? 25.954 5.141 63.567 1.00 13.69 311 LEU A CA 1
ATOM 1470 C C . LEU A 1 192 ? 26.508 5.945 64.722 1.00 12.88 311 LEU A C 1
ATOM 1471 O O . LEU A 1 192 ? 26.626 7.170 64.600 1.00 14.94 311 LEU A O 1
ATOM 1476 N N . TRP A 1 193 ? 26.847 5.313 65.868 1.00 14.67 312 TRP A N 1
ATOM 1477 C CA . TRP A 1 193 ? 27.349 6.004 67.014 1.00 14.32 312 TRP A CA 1
ATOM 1478 C C . TRP A 1 193 ? 28.708 6.619 66.790 1.00 15.39 312 TRP A C 1
ATOM 1479 O O . TRP A 1 193 ? 28.973 7.774 67.144 1.00 16.53 312 TRP A O 1
ATOM 1490 N N . ASP A 1 194 ? 29.637 5.788 66.320 1.00 16.08 313 ASP A N 1
ATOM 1491 C CA . ASP A 1 194 ? 31.077 6.021 66.499 1.00 17.29 313 ASP A CA 1
ATOM 1492 C C . ASP A 1 194 ? 31.780 6.549 65.270 1.00 17.64 313 ASP A C 1
ATOM 1493 O O . ASP A 1 194 ? 32.767 7.194 65.374 1.00 21.48 313 ASP A O 1
ATOM 1498 N N . SER A 1 195 ? 31.247 6.234 64.113 1.00 17.25 314 SER A N 1
ATOM 1499 C CA A SER A 1 195 ? 31.860 6.634 62.850 0.50 18.79 314 SER A CA 1
ATOM 1500 C CA B SER A 1 195 ? 31.858 6.618 62.847 0.50 16.97 314 SER A CA 1
ATOM 1501 C C . SER A 1 195 ? 31.096 7.756 62.185 1.00 18.05 314 SER A C 1
ATOM 1502 O O . SER A 1 195 ? 31.642 8.816 61.870 1.00 21.76 314 SER A O 1
ATOM 1507 N N . TRP A 1 196 ? 29.827 7.511 61.907 1.00 16.48 315 TRP A N 1
ATOM 1508 C CA . TRP A 1 196 ? 28.937 8.537 61.367 1.00 17.33 315 TRP A CA 1
ATOM 1509 C C . TRP A 1 196 ? 28.700 9.673 62.345 1.00 17.64 315 TRP A C 1
ATOM 1510 O O . TRP A 1 196 ? 28.953 10.837 62.023 1.00 18.87 315 TRP A O 1
ATOM 1521 N N . GLY A 1 197 ? 28.221 9.342 63.524 1.00 16.58 316 GLY A N 1
ATOM 1522 C CA . GLY A 1 197 ? 27.807 10.233 64.550 1.00 17.71 316 GLY A CA 1
ATOM 1523 C C . GLY A 1 197 ? 26.346 10.561 64.365 1.00 17.12 316 GLY A C 1
ATOM 1524 O O . GLY A 1 197 ? 25.891 10.984 63.298 1.00 19.94 316 GLY A O 1
ATOM 1533 N N . PRO A 1 199 ? 24.247 12.452 66.997 1.00 15.63 318 PRO A N 1
ATOM 1534 C CA . PRO A 1 199 ? 24.171 12.993 68.337 1.00 15.20 318 PRO A CA 1
ATOM 1535 C C . PRO A 1 199 ? 22.788 13.321 68.788 1.00 14.03 318 PRO A C 1
ATOM 1536 O O . PRO A 1 199 ? 21.833 13.351 67.973 1.00 15.55 318 PRO A O 1
ATOM 1540 N N . ILE A 1 200 ? 22.614 13.591 70.071 1.00 15.69 319 ILE A N 1
ATOM 1541 C CA A ILE A 1 200 ? 21.381 14.101 70.588 0.50 13.78 319 ILE A CA 1
ATOM 1542 C CA B ILE A 1 200 ? 21.347 14.127 70.560 0.50 15.50 319 ILE A CA 1
ATOM 1543 C C . ILE A 1 200 ? 20.955 15.291 69.676 1.00 14.09 319 ILE A C 1
ATOM 1544 O O . ILE A 1 200 ? 21.775 16.153 69.345 1.00 18.84 319 ILE A O 1
ATOM 1553 N N . GLY A 1 201 ? 19.691 15.307 69.322 1.00 13.41 320 GLY A N 1
ATOM 1554 C CA . GLY A 1 201 ? 19.106 16.325 68.497 1.00 15.21 320 GLY A CA 1
ATOM 1555 C C . GLY A 1 201 ? 18.933 15.903 67.044 1.00 14.37 320 GLY A C 1
ATOM 1556 O O . GLY A 1 201 ? 18.241 16.569 66.276 1.00 15.18 320 GLY A O 1
ATOM 1557 N N . THR A 1 202 ? 19.571 14.797 66.630 1.00 13.44 321 THR A N 1
ATOM 1558 C CA . THR A 1 202 ? 19.489 14.357 65.238 1.00 12.37 321 THR A CA 1
ATOM 1559 C C . THR A 1 202 ? 18.045 14.033 64.888 1.00 12.11 321 THR A C 1
ATOM 1560 O O . THR A 1 202 ? 17.383 13.230 65.554 1.00 13.78 321 THR A O 1
ATOM 1564 N N . ARG A 1 203 ? 17.605 14.539 63.724 1.00 13.21 322 ARG A N 1
ATOM 1565 C CA . ARG A 1 203 ? 16.285 14.250 63.192 1.00 12.83 322 ARG A CA 1
ATOM 1566 C C . ARG A 1 203 ? 16.158 12.752 62.883 1.00 12.58 322 ARG A C 1
ATOM 1567 O O . ARG A 1 203 ? 17.025 12.185 62.203 1.00 13.23 322 ARG A O 1
ATOM 1575 N N . VAL A 1 204 ? 15.014 12.208 63.214 1.00 12.46 323 VAL A N 1
ATOM 1576 C CA . VAL A 1 204 ? 14.670 10.830 62.894 1.00 12.16 323 VAL A CA 1
ATOM 1577 C C . VAL A 1 204 ? 13.293 10.914 62.249 1.00 12.65 323 VAL A C 1
ATOM 1578 O O . VAL A 1 204 ? 12.309 11.264 62.888 1.00 14.75 323 VAL A O 1
ATOM 1582 N N . LEU A 1 205 ? 13.227 10.579 60.954 1.00 12.86 324 LEU A N 1
ATOM 1583 C CA . LEU A 1 205 ? 12.044 10.727 60.154 1.00 13.27 324 LEU A CA 1
ATOM 1584 C C . LEU A 1 205 ? 11.546 9.352 59.726 1.00 13.12 324 LEU A C 1
ATOM 1585 O O . LEU A 1 205 ? 12.320 8.662 59.047 1.00 14.91 324 LEU A O 1
ATOM 1590 N N . LEU A 1 206 ? 10.324 8.967 60.066 1.00 13.51 325 LEU A N 1
ATOM 1591 C CA . LEU A 1 206 ? 9.804 7.620 59.776 1.00 13.04 325 LEU A CA 1
ATOM 1592 C C . LEU A 1 206 ? 8.615 7.796 58.883 1.00 15.07 325 LEU A C 1
ATOM 1593 O O . LEU A 1 206 ? 7.728 8.631 59.174 1.00 15.82 325 LEU A O 1
ATOM 1598 N N . TYR A 1 207 ? 8.546 7.008 57.825 1.00 13.67 326 TYR A N 1
ATOM 1599 C CA . TYR A 1 207 ? 7.385 7.111 56.885 1.00 15.94 326 TYR A CA 1
ATOM 1600 C C . TYR A 1 207 ? 7.073 5.777 56.249 1.00 15.78 326 TYR A C 1
ATOM 1601 O O . TYR A 1 207 ? 7.924 4.851 56.310 1.00 15.80 326 TYR A O 1
#

Foldseek 3Di:
DDDDDAFDAAAFFDDVQLVVQVLLCLAEDADDSDRHRHDRNLFSQQLQCLQVVHDRHRTRDDVNVVCSVVSDDHFDPDAAAWEWEAEQNSQWIFGDHRRHTNHIFHKAFFPQDWDAAPHDIDGQAADAFKWWQQWDQQFDARQWDDIHIWGDTDVRATEGEDPDRDSYHDTSGHMYTHNVVVCDPPPVHDGGHMYGYD

Sequence (198 aa):
EPPAPQYPQRGSTTGPEVLALQQRLDLGYFILKADGDDYGWATQQAVWAFQKAAGLYRDGVVGPQTQAALDAGYRPTPRSSSSGKVVEIDLDKQILLAVEDGRVVRRIINASSGNGETYEAKGRTYRATTTPRGDFAVYQRDGHSSTLELGDWRPKYFRGGYAVHGSSSSIPTYPASHGCVRVSNAANWLWDSSWGPIIGTRVLLY